Protein 3S57 (pdb70)

Radius of gyration: 16.53 Å; Cα contacts (8 Å, |Δi|>4): 448; chains: 1; bounding box: 41×44×40 Å

GO terms:
  GO:0051747 cytosine C-5 DNA demethylase activity (F, IDA)
  GO:0000182 rDNA binding (F, IDA)
  GO:0008198 ferrous iron binding (F, IDA)
  GO:0005634 nucleus (C, IDA)
  GO:0005654 nucleoplasm (C, IDA)
  GO:0005730 nucleolus (C, IDA)
  GO:0035516 broad specificity oxidative DNA demethylase activity (F, IDA)
  GO:0006307 DNA alkylation repair (P, IDA)
  GO:0005634 nucleus (C, EXP)
  GO:0035516 broad specificity oxidative DNA demethylase activity (F, EXP)
  GO:0005515 protein binding (F, IPI)
  GO:0005654 nucleoplasm (C, TAS)

CATH classification: 2.60.120.590

Solvent-accessible surface area: 10630 Å² total; per-residue (Å²): 143,96,94,128,109,6,136,29,92,23,0,27,0,23,30,4,81,13,1,48,156,80,60,0,45,100,0,39,108,68,0,63,171,74,15,102,42,40,118,53,90,48,32,112,59,94,61,207,56,144,148,83,67,25,45,38,114,16,0,4,3,2,57,109,82,8,54,12,41,52,110,78,101,98,40,82,15,76,107,40,35,102,5,0,62,101,0,35,79,66,0,24,68,52,38,64,73,88,9,5,10,0,26,0,6,43,6,115,38,0,46,13,44,29,88,76,50,103,13,82,62,153,44,11,26,123,48,16,20,10,0,6,0,1,1,18,20,55,4,51,13,8,0,84,7,63,58,12,74,71,208,102,50,107,100,234,27,77,42,26,143,4,74,2,35,47,0,1,0,0,11,16,41,76,51,1,18,52,54,1,34,10,19,3,32,53,80,149,197,37,151,49,35,5,0,11,0,10,0,30,62,8,82,194

Structure (mmCIF, N/CA/C/O backbone):
data_3S57
#
_entry.id   3S57
#
_cell.length_a   45.966
_cell.length_b   60.544
_cell.length_c   65.455
_cell.angle_alpha   90.00
_cell.angle_beta   90.85
_cell.angle_gamma   90.00
#
_symmetry.space_group_name_H-M   'P 1 21 1'
#
loop_
_entity.id
_entity.type
_entity.pdbx_description
1 polymer 'Alpha-ketoglutarate-dependent dioxygenase alkB homolog 2'
2 polymer "5'-D(*CP*TP*GP*TP*CP*AP*TP*CP*AP*CP*TP*GP*CP*G)-3'"
3 polymer "5'-D(*TP*CP*GP*CP*AP*GP*TP*GP*AP*TP*GP*AP*CP*A)-3'"
4 non-polymer 'MANGANESE (II) ION'
5 non-polymer '2-OXOGLUTARIC ACID'
6 non-polymer GLYCEROL
7 non-polymer propane-1-thiol
8 water water
#
loop_
_atom_site.group_PDB
_atom_site.id
_atom_site.type_symbol
_atom_site.label_atom_id
_atom_site.label_alt_id
_atom_site.label_comp_id
_atom_site.label_asym_id
_atom_site.label_entity_id
_atom_site.label_seq_id
_atom_site.pdbx_PDB_ins_code
_atom_site.Cartn_x
_atom_site.Cartn_y
_atom_site.Cartn_z
_atom_site.occupancy
_atom_site.B_iso_or_equiv
_atom_site.auth_seq_id
_atom_site.auth_comp_id
_atom_site.auth_asym_id
_atom_site.auth_atom_id
_atom_site.pdbx_PDB_model_num
ATOM 1 N N . MET A 1 1 ? 6.778 -38.654 25.109 1.00 40.10 55 MET A N 1
ATOM 2 C CA . MET A 1 1 ? 6.561 -37.190 24.901 1.00 40.19 55 MET A CA 1
ATOM 3 C C . MET A 1 1 ? 6.391 -36.461 26.231 1.00 37.42 55 MET A C 1
ATOM 4 O O . MET A 1 1 ? 5.615 -36.882 27.089 1.00 38.04 55 MET A O 1
ATOM 9 N N . SER A 1 2 ? 7.117 -35.360 26.382 1.00 34.03 56 SER A N 1
ATOM 10 C CA . SER A 1 2 ? 7.221 -34.654 27.652 1.00 31.05 56 SER A CA 1
ATOM 11 C C . SER A 1 2 ? 6.652 -33.246 27.516 1.00 27.51 56 SER A C 1
ATOM 12 O O . SER A 1 2 ? 6.947 -32.554 26.539 1.00 27.37 56 SER A O 1
ATOM 15 N N . TRP A 1 3 ? 5.849 -32.821 28.494 1.00 25.12 57 TRP A N 1
ATOM 16 C CA . TRP A 1 3 ? 5.240 -31.486 28.460 1.00 22.90 57 TRP A CA 1
ATOM 17 C C . TRP A 1 3 ? 5.815 -30.582 29.527 1.00 23.15 57 TRP A C 1
ATOM 18 O O . TRP A 1 3 ? 5.922 -30.989 30.688 1.00 23.41 57 TRP A O 1
ATOM 29 N N . ARG A 1 4 ? 6.173 -29.361 29.125 1.00 23.06 58 ARG A N 1
ATOM 30 C CA . ARG A 1 4 ? 6.592 -28.311 30.044 1.00 24.15 58 ARG A CA 1
ATOM 31 C C . ARG A 1 4 ? 5.402 -27.425 30.368 1.00 24.45 58 ARG A C 1
ATOM 32 O O . ARG A 1 4 ? 4.814 -26.803 29.479 1.00 23.73 58 ARG A O 1
ATOM 40 N N . HIS A 1 5 ? 5.051 -27.369 31.647 1.00 25.23 59 HIS A N 1
ATOM 41 C CA . HIS A 1 5 ? 4.004 -26.479 32.111 1.00 26.55 59 HIS A CA 1
ATOM 42 C C . HIS A 1 5 ? 4.597 -25.103 32.338 1.00 26.78 59 HIS A C 1
ATOM 43 O O . HIS A 1 5 ? 5.533 -24.925 33.142 1.00 27.48 59 HIS A O 1
ATOM 50 N N . ILE A 1 6 ? 4.054 -24.138 31.607 1.00 26.28 60 ILE A N 1
ATOM 51 C CA . ILE A 1 6 ? 4.453 -22.753 31.734 1.00 26.78 60 ILE A CA 1
ATOM 52 C C . ILE A 1 6 ? 3.429 -22.074 32.612 1.00 27.43 60 ILE A C 1
ATOM 53 O O . ILE A 1 6 ? 2.245 -21.978 32.262 1.00 27.24 60 ILE A O 1
ATOM 58 N N . ARG A 1 7 ? 3.906 -21.611 33.764 1.00 28.79 61 ARG A N 1
ATOM 59 C CA . ARG A 1 7 ? 3.055 -21.128 34.823 1.00 30.70 61 ARG A CA 1
ATOM 60 C C . ARG A 1 7 ? 3.530 -19.786 35.327 1.00 29.50 61 ARG A C 1
ATOM 61 O O . ARG A 1 7 ? 4.714 -19.599 35.602 1.00 30.15 61 ARG A O 1
ATOM 69 N N . ALA A 1 8 ? 2.600 -18.844 35.406 1.00 28.94 62 ALA A N 1
ATOM 70 C CA . ALA A 1 8 ? 2.823 -17.576 36.085 1.00 28.30 62 ALA A CA 1
ATOM 71 C C . ALA A 1 8 ? 1.462 -17.024 36.500 1.00 28.17 62 ALA A C 1
ATOM 72 O O . ALA A 1 8 ? 0.440 -17.676 36.304 1.00 27.25 62 ALA A O 1
ATOM 74 N N . GLU A 1 9 ? 1.441 -15.835 37.086 1.00 28.17 63 GLU A N 1
ATOM 75 C CA . GLU A 1 9 ? 0.172 -15.245 37.497 1.00 28.31 63 GLU A CA 1
ATOM 76 C C . GLU A 1 9 ? -0.748 -15.016 36.285 1.00 28.17 63 GLU A C 1
ATOM 77 O O . GLU A 1 9 ? -0.443 -14.196 35.420 1.00 28.24 63 GLU A O 1
ATOM 83 N N . GLY A 1 10 ? -1.859 -15.754 36.236 1.00 27.43 64 GLY A N 1
ATOM 84 C CA . GLY A 1 10 ? -2.828 -15.669 35.140 1.00 27.05 64 GLY A CA 1
ATOM 85 C C . GLY A 1 10 ? -2.294 -16.187 33.806 1.00 26.37 64 GLY A C 1
ATOM 86 O O . GLY A 1 10 ? -2.839 -15.864 32.746 1.00 26.41 64 GLY A O 1
ATOM 87 N N . LEU A 1 11 ? -1.215 -16.967 33.865 1.00 26.64 65 LEU A N 1
ATOM 88 C CA . LEU A 1 11 ? -0.616 -17.590 32.673 1.00 26.35 65 LEU A CA 1
ATOM 89 C C . LEU A 1 11 ? -0.653 -19.104 32.833 1.00 26.36 65 LEU A C 1
ATOM 90 O O . LEU A 1 11 ? -0.159 -19.640 33.834 1.00 27.42 65 LEU A O 1
ATOM 95 N N . ASP A 1 12 ? -1.252 -19.792 31.864 1.00 26.53 66 ASP A N 1
ATOM 96 C CA . ASP A 1 12 ? -1.210 -21.247 31.824 1.00 26.66 66 ASP A CA 1
ATOM 97 C C . ASP A 1 12 ? -1.027 -21.715 30.397 1.00 25.61 66 ASP A C 1
ATOM 98 O O . ASP A 1 12 ? -1.963 -21.675 29.600 1.00 25.69 66 ASP A O 1
ATOM 103 N N . SER A 1 13 ? 0.174 -22.182 30.097 1.00 23.55 67 SER A N 1
ATOM 104 C CA . SER A 1 13 ? 0.447 -22.742 28.778 1.00 22.53 67 SER A CA 1
ATOM 105 C C . SER A 1 13 ? 1.228 -24.038 28.912 1.00 22.12 67 SER A C 1
ATOM 106 O O . SER A 1 13 ? 1.781 -24.334 29.980 1.00 22.34 67 SER A O 1
ATOM 109 N N . SER A 1 14 ? 1.270 -24.824 27.840 1.00 21.55 68 SER A N 1
ATOM 110 C CA . SER A 1 14 ? 1.973 -26.090 27.860 1.00 21.47 68 SER A CA 1
ATOM 111 C C . SER A 1 14 ? 2.753 -26.224 26.567 1.00 19.79 68 SER A C 1
ATOM 112 O O . SER A 1 14 ? 2.248 -25.880 25.512 1.00 20.03 68 SER A O 1
ATOM 115 N N . TYR A 1 15 ? 3.981 -26.720 26.669 1.00 18.73 69 TYR A N 1
ATOM 116 C CA . TYR A 1 15 ? 4.900 -26.771 25.546 1.00 18.48 69 TYR A CA 1
ATOM 117 C C . TYR A 1 15 ? 5.504 -28.149 25.383 1.00 18.89 69 TYR A C 1
ATOM 118 O O . TYR A 1 15 ? 5.984 -28.746 26.352 1.00 19.11 69 TYR A O 1
ATOM 127 N N . THR A 1 16 ? 5.499 -28.657 24.157 1.00 18.07 70 THR A N 1
ATOM 128 C CA . THR A 1 16 ? 6.176 -29.921 23.864 1.00 19.08 70 THR A CA 1
ATOM 129 C C . THR A 1 16 ? 6.726 -29.898 22.455 1.00 18.92 70 THR A C 1
ATOM 130 O O . THR A 1 16 ? 6.263 -29.123 21.620 1.00 19.29 70 THR A O 1
ATOM 134 N N . VAL A 1 17 ? 7.715 -30.745 22.196 1.00 19.80 71 VAL A N 1
ATOM 135 C CA . VAL A 1 17 ? 8.134 -31.012 20.827 1.00 20.76 71 VAL A CA 1
ATOM 136 C C . VAL A 1 17 ? 7.253 -32.144 20.309 1.00 21.39 71 VAL A C 1
ATOM 137 O O . VAL A 1 17 ? 7.439 -33.322 20.648 1.00 22.19 71 VAL A O 1
ATOM 141 N N . LEU A 1 18 ? 6.258 -31.755 19.518 1.00 21.41 72 LEU A N 1
ATOM 142 C CA . LEU A 1 18 ? 5.213 -32.656 19.072 1.00 22.49 72 LEU A CA 1
ATOM 143 C C . LEU A 1 18 ? 5.644 -33.531 17.891 1.00 22.43 72 LEU A C 1
ATOM 144 O O . LEU A 1 18 ? 5.258 -34.705 17.809 1.00 24.45 72 LEU A O 1
ATOM 149 N N . PHE A 1 19 ? 6.430 -32.956 16.982 1.00 22.73 73 PHE A N 1
ATOM 150 C CA . PHE A 1 19 ? 6.920 -33.662 15.805 1.00 22.92 73 PHE A CA 1
ATOM 151 C C . PHE A 1 19 ? 8.428 -33.865 15.889 1.00 23.49 73 PHE A C 1
ATOM 152 O O . PHE A 1 19 ? 9.178 -32.908 16.122 1.00 24.45 73 PHE A O 1
ATOM 160 N N . GLY A 1 20 ? 8.872 -35.104 15.671 1.00 25.32 74 GLY A N 1
ATOM 161 C CA . GLY A 1 20 ? 10.297 -35.396 15.632 1.00 26.25 74 GLY A CA 1
ATOM 162 C C . GLY A 1 20 ? 10.931 -34.743 14.422 1.00 27.49 74 GLY A C 1
ATOM 163 O O . GLY A 1 20 ? 10.215 -34.305 13.511 1.00 26.12 74 GLY A O 1
ATOM 164 N N . LYS A 1 21 ? 12.262 -34.676 14.414 1.00 28.00 75 LYS A N 1
ATOM 165 C CA . LYS A 1 21 ? 13.014 -33.949 13.385 1.00 30.00 75 LYS A CA 1
ATOM 166 C C . LYS A 1 21 ? 12.672 -34.368 11.955 1.00 28.43 75 LYS A C 1
ATOM 167 O O . LYS A 1 21 ? 12.417 -33.512 11.101 1.00 27.72 75 LYS A O 1
ATOM 173 N N . ALA A 1 22 ? 12.686 -35.675 11.690 1.00 28.07 76 ALA A N 1
ATOM 174 C CA . ALA A 1 22 ? 12.396 -36.178 10.350 1.00 27.98 76 ALA A CA 1
ATOM 175 C C . ALA A 1 22 ? 11.013 -35.737 9.862 1.00 27.88 76 ALA A C 1
ATOM 176 O O . ALA A 1 22 ? 10.874 -35.223 8.748 1.00 27.94 76 ALA A O 1
ATOM 178 N N . GLU A 1 23 ? 9.999 -35.921 10.703 1.00 27.49 77 GLU A N 1
ATOM 179 C CA . GLU A 1 23 ? 8.639 -35.540 10.346 1.00 26.80 77 GLU A CA 1
ATOM 180 C C . GLU A 1 23 ? 8.503 -34.022 10.213 1.00 24.64 77 GLU A C 1
ATOM 181 O O . GLU A 1 23 ? 7.879 -33.523 9.266 1.00 24.30 77 GLU A O 1
ATOM 187 N N . ALA A 1 24 ? 9.096 -33.295 11.157 1.00 22.67 78 ALA A N 1
ATOM 188 C CA . ALA A 1 24 ? 9.040 -31.833 11.152 1.00 20.94 78 ALA A CA 1
ATOM 189 C C . ALA A 1 24 ? 9.731 -31.268 9.903 1.00 20.38 78 ALA A C 1
ATOM 190 O O . ALA A 1 24 ? 9.262 -30.297 9.305 1.00 19.75 78 ALA A O 1
ATOM 192 N N . ASP A 1 25 ? 10.843 -31.888 9.503 1.00 21.40 79 ASP A N 1
ATOM 193 C CA . ASP A 1 25 ? 11.531 -31.496 8.274 1.00 21.84 79 ASP A CA 1
ATOM 194 C C . ASP A 1 25 ? 10.632 -31.704 7.045 1.00 21.43 79 ASP A C 1
ATOM 195 O O . ASP A 1 25 ? 10.564 -30.828 6.185 1.00 21.48 79 ASP A O 1
ATOM 200 N N . GLU A 1 26 ? 9.948 -32.852 6.972 1.00 22.07 80 GLU A N 1
ATOM 201 C CA . GLU A 1 26 ? 9.042 -33.163 5.851 1.00 25.21 80 GLU A CA 1
ATOM 202 C C . GLU A 1 26 ? 7.900 -32.149 5.781 1.00 21.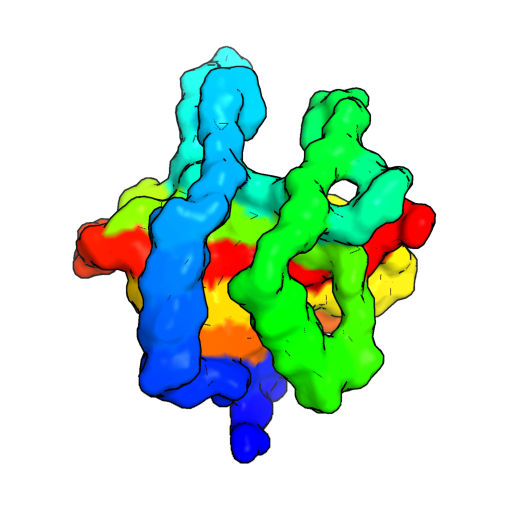32 80 GLU A C 1
ATOM 203 O O . GLU A 1 26 ? 7.558 -31.611 4.708 1.00 21.36 80 GLU A O 1
ATOM 209 N N . ILE A 1 27 ? 7.294 -31.908 6.937 1.00 20.08 81 ILE A N 1
ATOM 210 C CA . ILE A 1 27 ? 6.190 -30.961 7.039 1.00 18.61 81 ILE A CA 1
ATOM 211 C C . ILE A 1 27 ? 6.631 -29.558 6.597 1.00 17.23 81 ILE A C 1
ATOM 212 O O . ILE A 1 27 ? 5.947 -28.910 5.803 1.00 17.09 81 ILE A O 1
ATOM 217 N N . PHE A 1 28 ? 7.781 -29.104 7.086 1.00 16.65 82 PHE A N 1
ATOM 218 C CA . PHE A 1 28 ? 8.296 -27.780 6.723 1.00 16.46 82 PHE A CA 1
ATOM 219 C C . PHE A 1 28 ? 8.466 -27.649 5.204 1.00 16.46 82 PHE A C 1
ATOM 220 O O . PHE A 1 28 ? 8.038 -26.655 4.606 1.00 16.12 82 PHE A O 1
ATOM 228 N N . GLN A 1 29 ? 9.064 -28.665 4.587 1.00 17.83 83 GLN A N 1
ATOM 229 C CA . GLN A 1 29 ? 9.266 -28.664 3.146 1.00 19.28 83 GLN A CA 1
ATOM 230 C C . GLN A 1 29 ? 7.939 -28.539 2.408 1.00 18.59 83 GLN A C 1
ATOM 231 O O . GLN A 1 29 ? 7.820 -27.757 1.464 1.00 19.12 83 GLN A O 1
ATOM 237 N N A GLU A 1 30 ? 6.928 -29.310 2.836 0.00 17.39 84 GLU A N 1
ATOM 238 N N B GLU A 1 30 ? 6.935 -29.275 2.870 1.00 18.51 84 GLU A N 1
ATOM 239 C CA A GLU A 1 30 ? 5.622 -29.241 2.237 0.00 18.86 84 GLU A CA 1
ATOM 240 C CA B GLU A 1 30 ? 5.627 -29.245 2.230 1.00 18.33 84 GLU A CA 1
ATOM 241 C C A GLU A 1 30 ? 4.891 -27.919 2.499 0.00 16.64 84 GLU A C 1
ATOM 242 C C B GLU A 1 30 ? 4.893 -27.919 2.464 1.00 16.22 84 GLU A C 1
ATOM 243 O O A GLU A 1 30 ? 4.295 -27.397 1.607 0.00 16.55 84 GLU A O 1
ATOM 244 O O B GLU A 1 30 ? 4.263 -27.380 1.553 1.00 16.67 84 GLU A O 1
ATOM 255 N N . LEU A 1 31 ? 5.003 -27.361 3.668 1.00 15.01 85 LEU A N 1
ATOM 256 C CA . LEU A 1 31 ? 4.429 -26.037 3.908 1.00 14.23 85 LEU A CA 1
ATOM 257 C C . LEU A 1 31 ? 5.049 -24.978 2.986 1.00 13.63 85 LEU A C 1
ATOM 258 O O . LEU A 1 31 ? 4.354 -24.103 2.448 1.00 14.17 85 LEU A O 1
ATOM 263 N N . GLU A 1 32 ? 6.365 -25.054 2.814 1.00 14.44 86 GLU A N 1
ATOM 264 C CA . GLU A 1 32 ? 7.060 -24.074 1.996 1.00 15.12 86 GLU A CA 1
ATOM 265 C C . GLU A 1 32 ? 6.645 -24.166 0.530 1.00 15.90 86 GLU A C 1
ATOM 266 O O . GLU A 1 32 ? 6.540 -23.154 -0.153 1.00 17.29 86 GLU A O 1
ATOM 272 N N . LYS A 1 33 ? 6.385 -25.378 0.064 1.00 16.35 87 LYS A N 1
ATOM 273 C CA . LYS A 1 33 ? 5.910 -25.550 -1.311 1.00 17.37 87 LYS A CA 1
ATOM 274 C C . LYS A 1 33 ? 4.472 -25.078 -1.468 1.00 16.34 87 LYS A C 1
ATOM 275 O O . LYS A 1 33 ? 4.139 -24.406 -2.445 1.00 17.56 87 LYS A O 1
ATOM 281 N N . GLU A 1 34 ? 3.613 -25.433 -0.517 1.00 15.50 88 GLU A N 1
ATOM 282 C CA . GLU A 1 34 ? 2.172 -25.378 -0.771 1.00 15.48 88 GLU A CA 1
ATOM 283 C C . GLU A 1 34 ? 1.387 -24.195 -0.217 1.00 15.21 88 GLU A C 1
ATOM 284 O O . GLU A 1 34 ? 0.345 -23.835 -0.779 1.00 16.37 88 GLU A O 1
ATOM 290 N N . VAL A 1 35 ? 1.837 -23.618 0.896 1.00 14.10 89 VAL A N 1
ATOM 291 C CA . VAL A 1 35 ? 1.041 -22.556 1.512 1.00 13.75 89 VAL A CA 1
ATOM 292 C C . VAL A 1 35 ? 0.956 -21.347 0.584 1.00 14.06 89 VAL A C 1
ATOM 293 O O . VAL A 1 35 ? 1.958 -20.930 -0.003 1.00 15.06 89 VAL A O 1
ATOM 297 N N . GLU A 1 36 ? -0.251 -20.817 0.424 1.00 14.15 90 GLU A N 1
ATOM 298 C CA . GLU A 1 36 ? -0.469 -19.628 -0.408 1.00 15.18 90 GLU A CA 1
ATOM 299 C C . GLU A 1 36 ? -0.668 -18.430 0.505 1.00 15.08 90 GLU A C 1
ATOM 300 O O . GLU A 1 36 ? -1.658 -18.372 1.241 1.00 15.80 90 GLU A O 1
ATOM 306 N N . TYR A 1 37 ? 0.267 -17.486 0.460 1.00 14.65 91 TYR A N 1
ATOM 307 C CA . TYR A 1 37 ? 0.233 -16.317 1.346 1.00 14.61 91 TYR A CA 1
ATOM 308 C C . TYR A 1 37 ? -0.465 -15.101 0.739 1.00 14.98 91 TYR A C 1
ATOM 309 O O . TYR A 1 37 ? -0.503 -14.933 -0.499 1.00 16.05 91 TYR A O 1
ATOM 318 N N . PHE A 1 38 ? -0.989 -14.229 1.606 1.00 14.51 92 PHE A N 1
ATOM 319 C CA . PHE A 1 38 ? -1.698 -13.030 1.151 1.00 15.04 92 PHE A CA 1
ATOM 320 C C . PHE A 1 38 ? -0.785 -12.106 0.376 1.00 15.65 92 PHE A C 1
ATOM 321 O O . PHE A 1 38 ? 0.394 -11.956 0.698 1.00 16.17 92 PHE A O 1
ATOM 329 N N . THR A 1 39 ? -1.350 -11.470 -0.645 1.00 17.50 93 THR A N 1
ATOM 330 C CA . THR A 1 39 ? -0.691 -10.373 -1.347 1.00 19.21 93 THR A CA 1
ATOM 331 C C . THR A 1 39 ? -1.645 -9.177 -1.373 1.00 19.26 93 THR A C 1
ATOM 332 O O . THR A 1 39 ? -2.806 -9.301 -1.003 1.00 19.93 93 THR A O 1
ATOM 336 N N . GLY A 1 40 ? -1.156 -8.018 -1.788 1.00 19.67 94 GLY A N 1
ATOM 337 C CA . GLY A 1 40 ? -2.034 -6.841 -1.921 1.00 20.11 94 GLY A CA 1
ATOM 338 C C . GLY A 1 40 ? -2.478 -6.249 -0.597 1.00 20.37 94 GLY A C 1
ATOM 339 O O . GLY A 1 40 ? -1.718 -6.258 0.371 1.00 19.61 94 GLY A O 1
ATOM 340 N N . ALA A 1 41 ? -3.724 -5.780 -0.546 1.00 21.09 95 ALA A N 1
ATOM 341 C CA . ALA A 1 41 ? -4.270 -5.074 0.630 1.00 20.77 95 ALA A CA 1
ATOM 342 C C . ALA A 1 41 ? -4.133 -5.816 1.952 1.00 20.00 95 ALA A C 1
ATOM 343 O O . ALA A 1 41 ? -3.847 -5.191 2.975 1.00 20.32 95 ALA A O 1
ATOM 345 N N . LEU A 1 42 ? -4.340 -7.133 1.929 1.00 20.22 96 LEU A N 1
ATOM 346 C CA . LEU A 1 42 ? -4.278 -7.911 3.158 1.00 20.15 96 LEU A CA 1
ATOM 347 C C . LEU A 1 42 ? -2.869 -7.981 3.744 1.00 18.32 96 LEU A C 1
ATOM 348 O O . LEU A 1 42 ? -2.704 -8.344 4.920 1.00 18.68 96 LEU A O 1
ATOM 353 N N . ALA A 1 43 ? -1.866 -7.644 2.937 1.00 15.99 97 ALA A N 1
ATOM 354 C CA . ALA A 1 43 ? -0.473 -7.623 3.392 1.00 14.73 97 ALA A CA 1
ATOM 355 C C . ALA 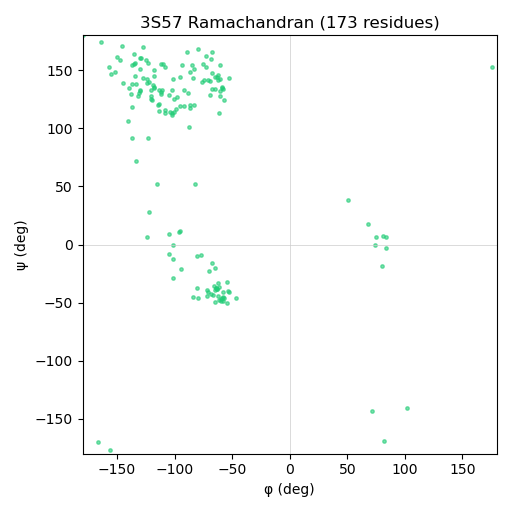A 1 43 ? -0.026 -6.214 3.806 1.00 14.18 97 ALA A C 1
ATOM 356 O O . ALA A 1 43 ? 1.163 -5.977 4.048 1.00 14.45 97 ALA A O 1
ATOM 358 N N . ARG A 1 44 ? -0.979 -5.293 3.903 1.00 14.89 98 ARG A N 1
ATOM 359 C CA . ARG A 1 44 ? -0.702 -3.939 4.387 1.00 15.20 98 ARG A CA 1
ATOM 360 C C . ARG A 1 44 ? -1.471 -3.633 5.667 1.00 15.17 98 ARG A C 1
ATOM 361 O O . ARG A 1 44 ? -2.562 -4.148 5.881 1.00 16.53 98 ARG A O 1
ATOM 369 N N . VAL A 1 45 ? -0.901 -2.775 6.505 1.00 14.09 99 VAL A N 1
ATOM 370 C CA . VAL A 1 45 ? -1.533 -2.392 7.769 1.00 14.76 99 VAL A CA 1
ATOM 371 C C . VAL A 1 45 ? -1.236 -0.937 8.071 1.00 14.96 99 VAL A C 1
ATOM 372 O O . VAL A 1 45 ? -0.117 -0.470 7.841 1.00 15.17 99 VAL A O 1
ATOM 376 N N . GLN A 1 46 ? -2.255 -0.231 8.562 1.00 15.94 100 GLN A N 1
ATOM 377 C CA . GLN A 1 46 ? -2.124 1.172 8.928 1.00 16.22 100 GLN A CA 1
ATOM 378 C C . GLN A 1 46 ? -1.909 1.253 10.426 1.00 16.63 100 GLN A C 1
ATOM 379 O O . GLN A 1 46 ? -2.674 0.683 11.215 1.00 17.69 100 GLN A O 1
ATOM 385 N N . VAL A 1 47 ? -0.858 1.950 10.807 1.00 16.75 101 VAL A N 1
ATOM 386 C CA . VAL A 1 47 ? -0.476 2.034 12.209 1.00 17.04 101 VAL A CA 1
ATOM 387 C C . VAL A 1 47 ? -0.094 3.487 12.515 1.00 17.59 101 VAL A C 1
ATOM 388 O O . VAL A 1 47 ? 0.811 4.044 11.900 1.00 17.17 101 VAL A O 1
ATOM 392 N N . PHE A 1 48 ? -0.829 4.107 13.434 1.00 17.58 102 PHE A N 1
ATOM 393 C CA . PHE A 1 48 ? -0.637 5.535 13.734 1.00 17.87 102 PHE A CA 1
ATOM 394 C C . PHE A 1 48 ? -0.652 6.390 12.466 1.00 18.79 102 PHE A C 1
ATOM 395 O O . PHE A 1 48 ? 0.117 7.342 12.326 1.00 19.34 102 PHE A O 1
ATOM 403 N N . GLY A 1 49 ? -1.540 6.013 11.543 1.00 18.90 103 GLY A N 1
ATOM 404 C CA . GLY A 1 49 ? -1.782 6.798 10.328 1.00 19.37 103 GLY A CA 1
ATOM 405 C C . GLY A 1 49 ? -0.779 6.598 9.207 1.00 20.68 103 GLY A C 1
ATOM 406 O O . GLY A 1 49 ? -0.811 7.322 8.204 1.00 21.45 103 GLY A O 1
ATOM 407 N N . LYS A 1 50 ? 0.122 5.636 9.379 1.00 19.20 104 LYS A N 1
ATOM 408 C CA . LYS A 1 50 ? 1.103 5.321 8.357 1.00 19.22 104 LYS A CA 1
ATOM 409 C C . LYS A 1 50 ? 0.925 3.890 7.883 1.00 17.92 104 LYS A C 1
ATOM 410 O O . LYS A 1 50 ? 0.694 2.992 8.690 1.00 18.09 104 LYS A O 1
ATOM 416 N N . TRP A 1 51 ? 1.012 3.687 6.570 1.00 16.81 105 TRP A N 1
ATOM 417 C CA . TRP A 1 51 ? 0.870 2.357 5.982 1.00 16.28 105 TRP A CA 1
ATOM 418 C C . TRP A 1 51 ? 2.191 1.606 5.915 1.00 16.37 105 TRP A C 1
ATOM 419 O O . TRP A 1 51 ? 3.209 2.145 5.469 1.00 16.64 105 TRP A O 1
ATOM 430 N N . HIS A 1 52 ? 2.171 0.362 6.388 1.00 15.52 106 HIS A N 1
ATOM 431 C CA . HIS A 1 52 ? 3.337 -0.506 6.340 1.00 15.63 106 HIS A CA 1
ATOM 432 C C . HIS A 1 52 ? 2.974 -1.851 5.763 1.00 14.33 106 HIS A C 1
ATOM 433 O O . HIS A 1 52 ? 1.809 -2.241 5.770 1.00 14.82 106 HIS A O 1
ATOM 440 N N . SER A 1 53 ? 3.975 -2.592 5.300 1.00 14.29 107 SER A N 1
ATOM 441 C CA . SER A 1 53 ? 3.745 -4.010 5.041 1.00 13.81 107 SER A CA 1
ATOM 442 C C . SER A 1 53 ? 3.678 -4.778 6.353 1.00 13.69 107 SER A C 1
ATOM 443 O O . SER A 1 53 ? 4.419 -4.480 7.292 1.00 14.34 107 SER A O 1
ATOM 446 N N . VAL A 1 54 ? 2.785 -5.759 6.425 1.00 12.85 108 VAL A N 1
ATOM 447 C CA . VAL A 1 54 ? 2.771 -6.664 7.588 1.00 12.36 108 VAL A CA 1
ATOM 448 C C . VAL A 1 54 ? 4.138 -7.365 7.614 1.00 12.42 108 VAL A C 1
ATOM 449 O O . VAL A 1 54 ? 4.579 -7.875 6.584 1.00 12.92 108 VAL A O 1
ATOM 453 N N . PRO A 1 55 ? 4.852 -7.331 8.763 1.00 12.06 109 PRO A N 1
ATOM 454 C CA . PRO A 1 55 ? 6.229 -7.867 8.782 1.00 12.55 109 PRO A CA 1
ATOM 455 C C . PRO A 1 55 ? 6.336 -9.387 8.947 1.00 12.48 109 PRO A C 1
ATOM 456 O O . PRO A 1 55 ? 7.077 -9.897 9.797 1.00 13.27 109 PRO A O 1
ATOM 460 N N . ARG A 1 56 ? 5.609 -10.096 8.095 1.00 11.77 110 ARG A N 1
ATOM 461 C CA . ARG A 1 56 ? 5.593 -11.561 8.028 1.00 11.59 110 ARG A CA 1
ATOM 462 C C . ARG A 1 56 ? 4.535 -11.861 6.971 1.00 12.03 110 ARG A C 1
ATOM 463 O O . ARG A 1 56 ? 3.654 -11.042 6.731 1.00 13.71 110 ARG A O 1
ATOM 471 N N . LYS A 1 57 ? 4.660 -12.993 6.295 1.00 11.61 111 LYS A N 1
ATOM 472 C CA . LYS A 1 57 ? 3.610 -13.407 5.379 1.00 11.54 111 LYS A CA 1
ATOM 473 C C . LYS A 1 57 ? 2.517 -14.109 6.177 1.00 11.25 111 LYS A C 1
ATOM 474 O O . LYS A 1 57 ? 2.801 -14.735 7.204 1.00 11.77 111 LYS A O 1
ATOM 480 N N . GLN A 1 58 ? 1.273 -14.029 5.694 1.00 11.91 112 GLN A N 1
ATOM 481 C CA . GLN A 1 58 ? 0.147 -14.635 6.395 1.00 11.25 112 GLN A CA 1
ATOM 482 C C . GLN A 1 58 ? -0.801 -15.352 5.459 1.00 12.50 112 GLN A C 1
ATOM 483 O O . GLN A 1 58 ? -0.900 -15.001 4.284 1.00 12.87 112 GLN A O 1
ATOM 489 N N . ALA A 1 59 ? -1.507 -16.330 6.014 1.00 12.33 113 ALA A N 1
ATOM 490 C CA . ALA A 1 59 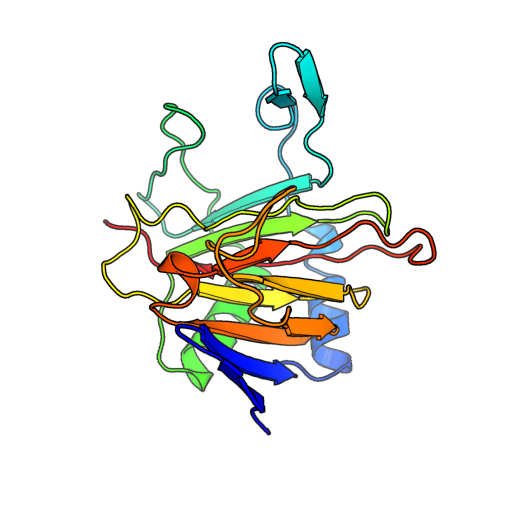? -2.544 -17.066 5.294 1.00 12.45 113 ALA A CA 1
ATOM 491 C C . ALA A 1 59 ? -3.504 -17.660 6.286 1.00 13.66 113 ALA A C 1
ATOM 492 O O . ALA A 1 59 ? -3.128 -17.932 7.420 1.00 13.31 113 ALA A O 1
ATOM 494 N N . THR A 1 60 ? -4.750 -17.865 5.854 1.00 13.90 114 THR A N 1
ATOM 495 C CA . THR A 1 60 ? -5.715 -18.606 6.661 1.00 14.78 114 THR A CA 1
ATOM 496 C C . THR A 1 60 ? -6.291 -19.795 5.894 1.00 14.27 114 THR A C 1
ATOM 497 O O . THR A 1 60 ? -6.530 -19.717 4.689 1.00 14.92 114 THR A O 1
ATOM 501 N N . TYR A 1 61 ? -6.506 -20.886 6.625 1.00 13.84 115 TYR A N 1
ATOM 502 C CA . TYR A 1 61 ? -7.138 -22.090 6.103 1.00 14.38 115 TYR A CA 1
ATOM 503 C C . TYR A 1 61 ? -8.158 -22.551 7.131 1.00 15.21 115 TYR A C 1
ATOM 504 O O . TYR A 1 61 ? -8.029 -22.249 8.317 1.00 15.66 115 TYR A O 1
ATOM 513 N N . GLY A 1 62 ? -9.172 -23.288 6.696 1.00 16.04 116 GLY A N 1
ATOM 514 C CA . GLY A 1 62 ? -10.186 -23.727 7.651 1.00 17.90 116 GLY A CA 1
ATOM 515 C C . GLY A 1 62 ? -11.277 -24.555 7.029 1.00 19.06 116 GLY A C 1
ATOM 516 O O . GLY A 1 62 ? -11.289 -24.789 5.819 1.00 19.66 116 GLY A O 1
ATOM 517 N N . ASP A 1 63 ? -12.216 -24.973 7.870 1.00 20.40 117 ASP A N 1
ATOM 518 C CA . ASP A 1 63 ? -13.348 -25.775 7.405 1.00 22.70 117 ASP A CA 1
ATOM 519 C C . ASP A 1 63 ? -14.186 -25.039 6.366 1.00 23.86 117 ASP A C 1
ATOM 520 O O . ASP A 1 63 ? -14.234 -23.813 6.362 1.00 24.42 117 ASP A O 1
ATOM 525 N N . ALA A 1 64 ? -14.882 -25.801 5.515 1.00 25.55 118 ALA A N 1
ATOM 526 C CA . ALA A 1 64 ? -15.818 -25.227 4.546 1.00 26.94 118 ALA A CA 1
ATOM 527 C C . ALA A 1 64 ? -16.934 -24.470 5.249 1.00 27.92 118 ALA A C 1
ATOM 528 O O . ALA A 1 64 ? -17.390 -24.881 6.322 1.00 28.15 118 ALA A O 1
ATOM 530 N N . GLY A 1 65 ? -17.350 -23.354 4.651 1.00 28.80 119 GLY A N 1
ATOM 531 C CA . GLY A 1 65 ? -18.488 -22.584 5.144 1.00 29.33 119 GLY A CA 1
ATOM 532 C C . GLY A 1 65 ? -18.179 -21.608 6.257 1.00 29.47 119 GLY A C 1
ATOM 533 O O . GLY A 1 65 ? -19.063 -20.882 6.707 1.00 30.63 119 GLY A O 1
ATOM 534 N N . LEU A 1 66 ? -16.928 -21.597 6.706 1.00 28.97 120 LEU A N 1
ATOM 535 C CA . LEU A 1 66 ? -16.504 -20.680 7.749 1.00 28.38 120 LEU A CA 1
ATOM 536 C C . LEU A 1 66 ? -16.135 -19.335 7.154 1.00 27.52 120 LEU A C 1
ATOM 537 O O . LEU A 1 66 ? -15.562 -19.261 6.065 1.00 26.95 120 LEU A O 1
ATOM 542 N N . THR A 1 67 ? -16.460 -18.277 7.889 1.00 27.98 121 THR A N 1
ATOM 543 C CA . THR A 1 67 ? -15.958 -16.941 7.598 1.00 28.29 121 THR A CA 1
ATOM 544 C C . THR A 1 67 ? -15.380 -16.348 8.876 1.00 29.27 121 THR A C 1
ATOM 545 O O . THR A 1 67 ? -15.669 -16.817 9.974 1.00 29.51 121 THR A O 1
ATOM 549 N N . TYR A 1 68 ? -14.542 -15.334 8.725 1.00 30.54 122 TYR A N 1
ATOM 550 C CA . TYR A 1 68 ? -13.937 -14.665 9.868 1.00 32.55 122 TYR A CA 1
ATOM 551 C C . TYR A 1 68 ? -13.781 -13.191 9.538 1.00 34.85 122 TYR A C 1
ATOM 552 O O . TYR A 1 68 ? -14.010 -12.776 8.402 1.00 34.79 122 TYR A O 1
ATOM 561 N N . THR A 1 69 ? -13.411 -12.394 10.533 1.00 37.14 123 THR A N 1
ATOM 562 C CA . THR A 1 69 ? -13.144 -10.992 10.268 1.00 39.49 123 THR A CA 1
ATOM 563 C C . THR A 1 69 ? -11.665 -10.655 10.366 1.00 38.88 123 THR A C 1
ATOM 564 O O . THR A 1 69 ? -10.973 -11.052 11.309 1.00 39.36 123 THR A O 1
ATOM 568 N N A PHE A 1 70 ? -11.217 -9.862 9.395 0.70 38.50 124 PHE A N 1
ATOM 569 N N B PHE A 1 70 ? -11.158 -10.021 9.323 0.30 37.74 124 PHE A N 1
ATOM 570 C CA A PHE A 1 70 ? -9.901 -9.236 9.354 0.70 38.11 124 PHE A CA 1
ATOM 571 C CA B PHE A 1 70 ? -10.006 -9.190 9.518 0.30 36.57 124 PHE A CA 1
ATOM 572 C C A PHE A 1 70 ? -10.254 -7.728 9.265 0.70 38.18 124 PHE A C 1
ATOM 573 C C B PHE A 1 70 ? -10.537 -7.779 9.417 0.30 37.09 124 PHE A C 1
ATOM 574 O O A PHE A 1 70 ? -10.720 -7.282 8.208 0.70 38.23 124 PHE A O 1
ATOM 575 O O B PHE A 1 70 ? -11.345 -7.455 8.532 0.30 36.85 124 PHE A O 1
ATOM 590 N N . SER A 1 71 ? -10.094 -6.958 10.358 1.00 38.27 125 SER A N 1
ATOM 591 C CA . SER A 1 71 ? -10.393 -5.503 10.370 1.00 38.98 125 SER A CA 1
ATOM 592 C C . SER A 1 71 ? -11.737 -5.044 9.752 1.00 39.38 125 SER A C 1
ATOM 593 O O . SER A 1 71 ? -11.748 -4.275 8.784 1.00 40.12 125 SER A O 1
ATOM 596 N N . GLY A 1 72 ? -12.857 -5.519 10.300 1.00 39.26 126 GLY A N 1
ATOM 597 C CA . GLY A 1 72 ? -14.188 -5.155 9.793 1.00 38.79 126 GLY A CA 1
ATOM 598 C C . GLY A 1 72 ? -14.666 -5.899 8.547 1.00 38.75 126 GLY A C 1
ATOM 599 O O . GLY A 1 72 ? -15.872 -5.918 8.259 1.00 39.04 126 GLY A O 1
ATOM 600 N N . LEU A 1 73 ? -13.726 -6.509 7.818 1.00 38.19 127 LEU A N 1
ATOM 601 C CA . LEU A 1 73 ? -14.000 -7.239 6.568 1.00 37.73 127 LEU A CA 1
ATOM 602 C C . LEU A 1 73 ? -14.270 -8.721 6.796 1.00 36.20 127 LEU A C 1
ATOM 603 O O . LEU A 1 73 ? -13.503 -9.390 7.485 1.00 36.87 127 LEU A O 1
ATOM 608 N N . THR A 1 74 ? -15.331 -9.231 6.173 1.00 34.75 128 THR A N 1
ATOM 609 C CA . THR A 1 74 ? -15.686 -10.649 6.249 1.00 33.19 128 THR A CA 1
ATOM 610 C C . THR A 1 74 ? -14.956 -11.465 5.184 1.00 31.51 128 THR A C 1
ATOM 611 O O . THR A 1 74 ? -15.118 -11.223 3.980 1.00 31.58 128 THR A O 1
ATOM 615 N N . LEU A 1 75 ? -14.169 -12.440 5.639 1.00 29.87 129 LEU A N 1
ATOM 616 C CA . LEU A 1 75 ? -13.341 -13.262 4.757 1.00 28.96 129 LEU A CA 1
ATOM 617 C C . LEU A 1 75 ? -13.592 -14.764 4.916 1.00 26.72 129 LEU A C 1
ATOM 618 O O . LEU A 1 75 ? -14.086 -15.209 5.944 1.00 25.74 129 LEU A O 1
ATOM 623 N N . SER A 1 76 ? -13.231 -15.530 3.886 1.00 25.34 130 SER A N 1
ATOM 624 C CA . SER A 1 76 ? -13.293 -16.988 3.924 1.00 24.05 130 SER A CA 1
ATOM 625 C C . SER A 1 76 ? -11.885 -17.555 3.898 1.00 22.05 130 SER A C 1
ATOM 626 O O . SER A 1 76 ? -11.080 -17.153 3.056 1.00 22.44 130 SER A O 1
ATOM 629 N N . PRO A 1 77 ? -11.577 -18.494 4.810 1.00 20.90 131 PRO A N 1
ATOM 630 C CA . PRO A 1 77 ? -10.249 -19.100 4.720 1.00 19.89 131 PRO A CA 1
ATOM 631 C C . PRO A 1 77 ? -10.171 -20.042 3.536 1.00 19.36 131 PRO A C 1
ATOM 632 O O . PRO A 1 77 ? -11.203 -20.450 2.995 1.00 20.58 131 PRO A O 1
ATOM 636 N N . LYS A 1 78 ? -8.956 -20.379 3.123 1.00 17.81 132 LYS A N 1
ATOM 637 C CA . LYS A 1 78 ? -8.784 -21.334 2.039 1.00 17.40 132 LYS A CA 1
ATOM 638 C C . LYS A 1 78 ? -9.123 -22.748 2.517 1.00 17.36 132 LYS A C 1
ATOM 639 O O . LYS A 1 78 ? -8.979 -23.069 3.692 1.00 16.59 132 LYS A O 1
ATOM 645 N N . PRO A 1 79 ? -9.559 -23.613 1.598 1.00 18.72 133 PRO A N 1
ATOM 646 C CA . PRO A 1 79 ? -9.853 -24.986 1.976 1.00 18.71 133 PRO A CA 1
ATOM 647 C C . PRO A 1 79 ? -8.615 -25.705 2.495 1.00 17.56 133 PRO A C 1
ATOM 648 O O . PRO A 1 79 ? -7.514 -25.453 2.014 1.00 17.63 133 PRO A O 1
ATOM 652 N N . TRP A 1 80 ? -8.788 -26.603 3.458 1.00 17.56 134 TRP A N 1
ATOM 653 C CA . TRP A 1 80 ? -7.652 -27.366 3.955 1.00 16.83 134 TRP A CA 1
ATOM 654 C C . TRP A 1 80 ? -6.884 -28.041 2.835 1.00 16.99 134 TRP A C 1
ATOM 655 O O . TRP A 1 80 ? -7.475 -28.543 1.861 1.00 17.70 134 TRP A O 1
ATOM 666 N N . ILE A 1 81 ? -5.566 -28.079 2.998 1.00 16.89 135 ILE A N 1
ATOM 667 C CA . ILE A 1 81 ? -4.707 -28.927 2.183 1.00 17.10 135 ILE A CA 1
ATOM 668 C C . ILE A 1 81 ? -4.130 -30.029 3.072 1.00 16.33 135 ILE A C 1
ATOM 669 O O . ILE A 1 81 ? -4.084 -29.877 4.301 1.00 16.21 135 ILE A O 1
ATOM 674 N N . PRO A 1 82 ? -3.752 -31.163 2.475 1.00 16.46 136 PRO A N 1
ATOM 675 C CA . PRO A 1 82 ? -3.382 -32.323 3.286 1.00 16.50 136 PRO A CA 1
ATOM 676 C C . PRO A 1 82 ? -2.330 -32.092 4.369 1.00 16.46 136 PRO A C 1
ATOM 677 O O . PRO A 1 82 ? -2.503 -32.601 5.479 1.00 17.40 136 PRO A O 1
ATOM 681 N N . VAL A 1 83 ? -1.277 -31.316 4.088 1.00 15.55 137 VAL A N 1
ATOM 682 C CA . VAL A 1 83 ? -0.232 -31.118 5.114 1.00 15.61 137 VAL A CA 1
ATOM 683 C C . VAL A 1 83 ? -0.828 -30.435 6.360 1.00 15.36 137 VAL A C 1
ATOM 684 O O . VAL A 1 83 ? -0.465 -30.757 7.495 1.00 16.81 137 VAL A O 1
ATOM 688 N N . LEU A 1 84 ? -1.764 -29.518 6.144 1.00 15.25 138 LEU A N 1
ATOM 689 C CA . LEU A 1 84 ? -2.392 -28.812 7.266 1.00 15.38 138 LEU A CA 1
ATOM 690 C C . LEU A 1 84 ? -3.328 -29.732 8.028 1.00 16.59 138 LEU A C 1
ATOM 691 O O . LEU A 1 84 ? -3.378 -29.684 9.258 1.00 16.86 138 LEU A O 1
ATOM 696 N N . GLU A 1 85 ? -4.056 -30.573 7.301 1.00 18.14 139 GLU A N 1
ATOM 697 C CA . GLU A 1 85 ? -4.905 -31.578 7.946 1.00 21.02 139 GLU A CA 1
ATOM 698 C C . GLU A 1 85 ? -4.065 -32.576 8.734 1.00 20.60 139 GLU A C 1
ATOM 699 O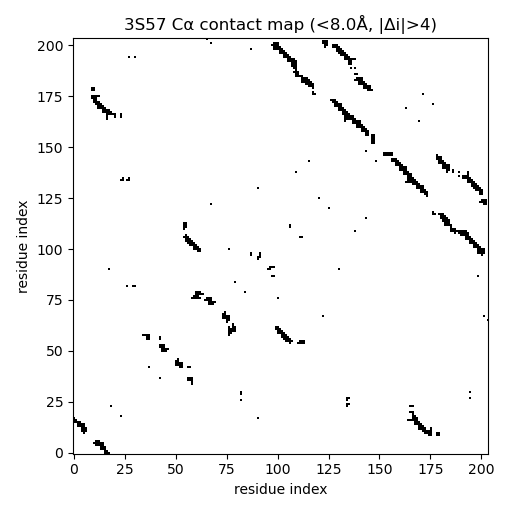 O . GLU A 1 85 ? -4.462 -32.974 9.844 1.00 22.85 139 GLU A O 1
ATOM 705 N N . ARG A 1 86 ? -2.895 -32.944 8.201 1.00 22.20 140 ARG A N 1
ATOM 706 C CA . ARG A 1 86 ? -1.941 -33.835 8.909 1.00 23.59 140 ARG A CA 1
ATOM 707 C C . ARG A 1 86 ? -1.527 -33.221 10.254 1.00 21.74 140 ARG A C 1
ATOM 708 O O . ARG A 1 86 ? -1.502 -33.903 11.287 1.00 22.55 140 ARG A O 1
ATOM 716 N N . ILE A 1 87 ? -1.193 -31.938 10.234 1.00 20.13 141 ILE A N 1
ATOM 717 C CA . ILE A 1 87 ? -0.760 -31.248 11.457 1.00 19.25 141 ILE A CA 1
ATOM 718 C C . ILE A 1 87 ? -1.920 -31.188 12.453 1.00 19.43 141 ILE A C 1
ATOM 719 O O . ILE A 1 87 ? -1.752 -31.538 13.637 1.00 19.62 141 ILE A O 1
ATOM 724 N N . ARG A 1 88 ? -3.084 -30.743 11.971 1.00 19.57 142 ARG A N 1
ATOM 725 C CA . ARG A 1 88 ? -4.272 -30.566 12.796 1.00 20.50 142 ARG A CA 1
ATOM 726 C C . ARG A 1 88 ? -4.651 -31.894 13.459 1.00 21.47 142 ARG A C 1
ATOM 727 O O . ARG A 1 88 ? -4.938 -31.938 14.666 1.00 22.15 142 ARG A O 1
ATOM 735 N N . ASP A 1 89 ? -4.634 -32.967 12.665 1.00 22.87 143 ASP A N 1
ATOM 736 C CA . ASP A 1 89 ? -5.004 -34.286 13.169 1.00 24.53 143 ASP A CA 1
ATOM 737 C C . ASP A 1 89 ? -4.062 -34.781 14.241 1.00 24.11 143 ASP A C 1
ATOM 738 O O . ASP A 1 89 ? -4.500 -35.437 15.191 1.00 25.05 143 ASP A O 1
ATOM 743 N N . HIS A 1 90 ? -2.771 -34.500 14.094 1.00 23.86 144 HIS A N 1
ATOM 744 C CA . HIS A 1 90 ? -1.830 -34.904 15.126 1.00 23.70 144 HIS A CA 1
ATOM 745 C C . HIS A 1 90 ? -2.045 -34.107 16.417 1.00 22.42 144 HIS A C 1
ATOM 746 O O . HIS A 1 90 ? -2.042 -34.681 17.513 1.00 22.84 144 HIS A O 1
ATOM 753 N N . VAL A 1 91 ? -2.273 -32.796 16.289 1.00 21.43 145 VAL A N 1
ATOM 754 C CA . VAL A 1 91 ? -2.563 -31.961 17.460 1.00 20.82 145 VAL A CA 1
ATOM 755 C C . VAL A 1 91 ? -3.820 -32.461 18.180 1.00 21.90 145 VAL A C 1
ATOM 756 O O . VAL A 1 91 ? -3.815 -32.648 19.409 1.00 22.21 145 VAL A O 1
ATOM 760 N N . SER A 1 92 ? -4.885 -32.702 17.417 1.00 22.74 146 SER A N 1
ATOM 761 C CA . SER A 1 92 ? -6.143 -33.194 17.990 1.00 23.98 146 SER A CA 1
ATOM 762 C C . SER A 1 92 ? -6.036 -34.584 18.603 1.00 24.86 146 SER A C 1
ATOM 763 O O . SER A 1 92 ? -6.621 -34.838 19.664 1.00 24.97 146 SER A O 1
ATOM 766 N N . GLY A 1 93 ? -5.282 -35.470 17.952 1.00 24.99 147 GLY A N 1
ATOM 767 C CA . GLY A 1 93 ? -5.108 -36.846 18.436 1.00 25.58 147 GLY A CA 1
ATOM 768 C C . GLY A 1 93 ? -4.407 -36.874 19.780 1.00 26.41 147 GLY A C 1
ATOM 769 O O . GLY A 1 93 ? -4.740 -37.679 20.661 1.00 26.54 147 GLY A O 1
ATOM 770 N N . VAL A 1 94 ? -3.437 -35.981 19.938 1.00 24.95 148 VAL A N 1
ATOM 771 C CA . VAL A 1 94 ? -2.633 -35.919 21.148 1.00 24.64 148 VAL A CA 1
ATOM 772 C C . VAL A 1 94 ? -3.363 -35.193 22.278 1.00 24.35 148 VAL A C 1
ATOM 773 O O . VAL A 1 94 ? -3.389 -35.686 23.417 1.00 23.83 148 VAL A O 1
ATOM 777 N N . THR A 1 95 ? -3.960 -34.043 21.967 1.00 23.42 149 THR A N 1
ATOM 778 C CA . THR A 1 95 ? -4.511 -33.152 22.999 1.00 23.42 149 THR A CA 1
ATOM 779 C C . THR A 1 95 ? -5.993 -33.362 23.285 1.00 24.89 149 THR A C 1
ATOM 780 O O . THR A 1 95 ? -6.476 -32.956 24.344 1.00 25.44 149 THR A O 1
ATOM 784 N N . GLY A 1 96 ? -6.713 -33.964 22.342 1.00 25.72 150 GLY A N 1
ATOM 785 C CA . GLY A 1 96 ? -8.171 -34.047 22.430 1.00 27.70 150 GLY A CA 1
ATOM 786 C C . GLY A 1 96 ? -8.893 -32.740 22.123 1.00 28.78 150 GLY A C 1
ATOM 787 O O . GLY A 1 96 ? -10.110 -32.651 22.287 1.00 30.11 150 GLY A O 1
ATOM 788 N N . GLN A 1 97 ? -8.153 -31.721 21.681 1.00 28.82 151 GLN A N 1
ATOM 789 C CA . GLN A 1 97 ? -8.750 -30.441 21.304 1.00 28.96 151 GLN A CA 1
ATOM 790 C C . GLN A 1 97 ? -8.977 -30.460 19.803 1.00 28.81 151 GLN A C 1
ATOM 791 O O . GLN A 1 97 ? -8.177 -31.031 19.074 1.00 29.60 151 GLN A O 1
ATOM 797 N N . THR A 1 98 ? -10.066 -29.850 19.346 1.00 28.56 152 THR A N 1
ATOM 798 C CA . THR A 1 98 ? -10.358 -29.811 17.913 1.00 27.87 152 THR A CA 1
ATOM 799 C C . THR A 1 98 ? -10.387 -28.383 17.406 1.00 26.84 152 THR A C 1
ATOM 800 O O . THR A 1 98 ? -10.820 -27.479 18.101 1.00 25.72 152 THR A O 1
ATOM 804 N N . PHE A 1 99 ? -9.931 -28.191 16.174 1.00 25.34 153 PHE A N 1
ATOM 805 C CA . PHE A 1 99 ? -9.811 -26.859 15.595 1.00 25.00 153 PHE A CA 1
ATOM 806 C C . PHE A 1 99 ? -10.465 -26.826 14.218 1.00 23.74 153 PHE A C 1
ATOM 807 O O . PHE A 1 99 ? -10.563 -27.854 13.533 1.00 25.92 153 PHE A O 1
ATOM 815 N N . ASN A 1 100 ? -10.962 -25.664 13.826 1.00 22.09 154 ASN A N 1
ATOM 816 C CA . ASN A 1 100 ? -11.586 -25.545 12.513 1.00 20.77 154 ASN A CA 1
ATOM 817 C C . ASN A 1 100 ? -10.960 -24.458 11.655 1.00 19.38 154 ASN A C 1
ATOM 818 O O . ASN A 1 100 ? -11.427 -24.169 10.555 1.00 19.13 154 ASN A O 1
ATOM 823 N N . PHE A 1 101 ? -9.872 -23.882 12.154 1.00 18.95 155 PHE A N 1
ATOM 824 C CA . PHE A 1 101 ? -9.267 -22.711 11.530 1.00 18.31 155 PHE A CA 1
ATOM 825 C C . PHE A 1 101 ? -7.789 -22.644 11.884 1.00 16.94 155 PHE A C 1
ATOM 826 O O . PHE A 1 101 ? -7.386 -23.021 12.991 1.00 17.19 155 PHE A O 1
ATOM 834 N N . VAL A 1 102 ? -6.972 -22.146 10.958 1.00 15.40 156 VAL A N 1
ATOM 835 C CA . VAL A 1 102 ? -5.562 -21.900 11.261 1.00 14.60 156 VAL A CA 1
ATOM 836 C C . VAL A 1 102 ? -5.109 -20.585 10.625 1.00 14.18 156 VAL A C 1
ATOM 837 O O . VAL A 1 102 ? -5.450 -20.295 9.482 1.00 13.87 156 VAL A O 1
ATOM 841 N N . LEU A 1 103 ? -4.385 -19.773 11.404 1.00 13.75 157 LEU A N 1
ATOM 842 C CA . LEU A 1 103 ? -3.655 -18.613 10.882 1.00 13.85 157 LEU A CA 1
ATOM 843 C C . LEU A 1 103 ? -2.191 -19.001 10.754 1.00 12.76 157 LEU A C 1
ATOM 844 O O . LEU A 1 103 ? -1.572 -19.479 11.723 1.00 13.15 157 LEU A O 1
ATOM 849 N N . ILE A 1 104 ? -1.656 -18.834 9.550 1.00 12.38 158 ILE A N 1
ATOM 850 C CA . ILE A 1 104 ? -0.261 -19.156 9.289 1.00 11.61 158 ILE A CA 1
ATOM 851 C C . ILE A 1 104 ? 0.518 -17.853 9.190 1.00 11.94 158 ILE A C 1
ATOM 852 O O . ILE A 1 104 ? 0.131 -16.945 8.461 1.00 12.55 158 ILE A O 1
ATOM 857 N N . ASN A 1 105 ? 1.612 -17.776 9.944 1.00 11.76 159 ASN A N 1
ATOM 858 C CA . ASN A 1 105 ? 2.532 -16.625 9.898 1.00 11.25 159 ASN A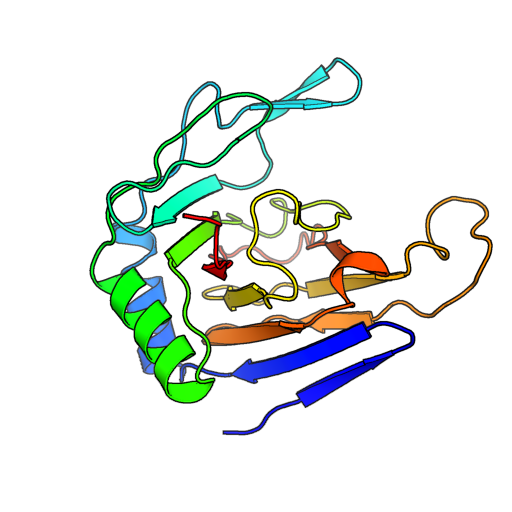 CA 1
ATOM 859 C C . ASN A 1 105 ? 3.886 -17.164 9.495 1.00 11.58 159 ASN A C 1
ATOM 860 O O . ASN A 1 105 ? 4.394 -18.082 10.139 1.00 12.70 159 ASN A O 1
ATOM 865 N N . ARG A 1 106 ? 4.464 -16.610 8.434 1.00 11.39 160 ARG A N 1
ATOM 866 C CA . ARG A 1 106 ? 5.798 -17.015 7.991 1.00 11.04 160 ARG A CA 1
ATOM 867 C C . ARG A 1 106 ? 6.773 -15.854 8.167 1.00 12.10 160 ARG A C 1
ATOM 868 O O . ARG A 1 106 ? 6.572 -14.766 7.618 1.00 12.18 160 ARG A O 1
ATOM 876 N N . TYR A 1 107 ? 7.802 -16.102 8.969 1.00 12.03 161 TYR A N 1
ATOM 877 C CA . TYR A 1 107 ? 8.811 -15.111 9.275 1.00 12.38 161 TYR A CA 1
ATOM 878 C C . TYR A 1 107 ? 10.019 -15.471 8.419 1.00 13.63 161 TYR A C 1
ATOM 879 O O . TYR A 1 107 ? 10.645 -16.496 8.661 1.00 14.17 161 TYR A O 1
ATOM 888 N N . LYS A 1 108 ? 10.340 -14.642 7.426 1.00 13.88 162 LYS A N 1
ATOM 889 C CA . LYS A 1 108 ? 11.383 -15.000 6.449 1.00 16.33 162 LYS A CA 1
ATOM 890 C C . LYS A 1 108 ? 12.759 -15.168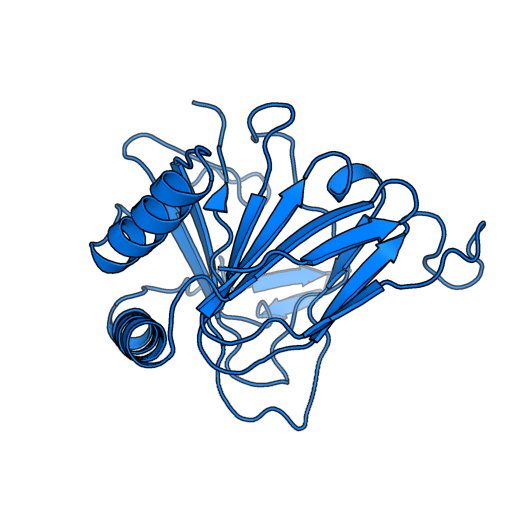 7.116 1.00 16.07 162 LYS A C 1
ATOM 891 O O . LYS A 1 108 ? 13.611 -15.958 6.682 1.00 17.22 162 LYS A O 1
ATOM 897 N N . ASP A 1 109 ? 12.967 -14.375 8.157 1.00 15.76 163 ASP A N 1
ATOM 898 C CA . ASP A 1 109 ? 14.181 -14.382 8.962 1.00 15.78 163 ASP A CA 1
ATOM 899 C C . ASP A 1 109 ? 13.878 -13.588 10.228 1.00 15.67 163 ASP A C 1
ATOM 900 O O . ASP A 1 109 ? 12.715 -13.233 10.485 1.00 14.68 163 ASP A O 1
ATOM 905 N N . GLY A 1 110 ? 14.920 -13.300 11.003 1.00 15.74 164 GLY A N 1
ATOM 906 C CA . GLY A 1 110 ? 14.763 -12.618 12.281 1.00 15.68 164 GLY A CA 1
ATOM 907 C C . GLY A 1 110 ? 14.255 -11.185 12.229 1.00 16.19 164 GLY A C 1
ATOM 908 O O . GLY A 1 110 ? 13.937 -10.617 13.266 1.00 17.43 164 GLY A O 1
ATOM 909 N N A SER A 1 111 ? 14.183 -10.598 11.031 0.50 15.18 165 SER A N 1
ATOM 910 N N B SER A 1 111 ? 14.197 -10.600 11.040 0.50 16.02 165 SER A N 1
ATOM 911 C CA A SER A 1 111 ? 13.655 -9.235 10.861 0.50 14.77 165 SER A CA 1
ATOM 912 C CA B SER A 1 111 ? 13.668 -9.256 10.920 0.50 16.16 165 SER A CA 1
ATOM 913 C C A SER A 1 111 ? 12.130 -9.208 10.693 0.50 13.97 165 SER A C 1
ATOM 914 C C B SER A 1 111 ? 12.137 -9.260 10.844 0.50 15.03 165 SER A C 1
ATOM 915 O O A SER A 1 111 ? 11.502 -8.157 10.828 0.50 13.63 165 SER A O 1
ATOM 916 O O B SER A 1 111 ? 11.501 -8.292 11.253 0.50 15.02 165 SER A O 1
ATOM 921 N N . ASP A 1 112 ? 11.547 -10.346 10.343 1.00 13.84 166 ASP A N 1
ATOM 922 C CA . ASP A 1 112 ? 10.086 -10.489 10.402 1.00 13.13 166 ASP A CA 1
ATOM 923 C C . ASP A 1 112 ? 9.731 -10.787 11.859 1.00 13.10 166 ASP A C 1
ATOM 924 O O . ASP A 1 112 ? 10.486 -11.459 12.563 1.00 13.17 166 ASP A O 1
ATOM 929 N N . HIS A 1 113 ? 8.597 -10.274 12.318 1.00 12.21 167 HIS A N 1
ATOM 930 C CA . HIS A 1 113 ? 8.279 -10.333 13.752 1.00 11.65 167 HIS A CA 1
ATOM 931 C C . HIS A 1 113 ? 6.806 -10.043 13.958 1.00 11.52 167 HIS A C 1
ATOM 932 O O . HIS A 1 113 ? 6.080 -9.735 13.000 1.00 11.70 167 HIS A O 1
ATOM 939 N N . ILE A 1 114 ? 6.358 -10.172 15.203 1.00 11.46 168 ILE A N 1
ATOM 940 C CA . ILE A 1 114 ? 5.015 -9.710 15.570 1.00 11.49 168 ILE A CA 1
ATOM 941 C C . ILE A 1 114 ? 5.095 -9.010 16.928 1.00 11.65 168 ILE A C 1
ATOM 942 O O . ILE A 1 114 ? 5.700 -9.547 17.868 1.00 12.76 168 ILE A O 1
ATOM 947 N N . CYS A 1 115 ? 4.540 -7.804 17.007 1.00 12.25 169 CYS A N 1
ATOM 948 C CA . CYS A 1 115 ? 4.557 -7.032 18.257 1.00 13.41 169 CYS A CA 1
ATOM 949 C C . CYS A 1 115 ? 3.642 -7.639 19.336 1.00 13.75 169 CYS A C 1
ATOM 950 O O . CYS A 1 115 ? 2.776 -8.480 19.045 1.00 13.79 169 CYS A O 1
ATOM 953 N N A GLU A 1 116 ? 3.869 -7.207 20.574 0.50 14.98 170 GLU A N 1
ATOM 954 N N B GLU A 1 116 ? 3.834 -7.209 20.586 0.50 14.33 170 GLU A N 1
ATOM 955 C CA A GLU A 1 116 ? 3.042 -7.526 21.737 0.50 17.27 170 GLU A CA 1
ATOM 956 C CA B GLU A 1 116 ? 3.024 -7.732 21.690 0.50 14.48 170 GLU A CA 1
ATOM 957 C C A GLU A 1 116 ? 1.533 -7.454 21.428 0.50 15.85 170 GLU A C 1
ATOM 958 C C B GLU A 1 116 ? 1.558 -7.493 21.447 0.50 15.01 170 GLU A C 1
ATOM 959 O O A GLU A 1 116 ? 1.052 -6.415 20.973 0.50 16.29 170 GLU A O 1
ATOM 960 O O B GLU A 1 116 ? 1.131 -6.383 21.129 0.50 15.15 170 GLU A O 1
ATOM 971 N N . HIS A 1 117 ? 0.800 -8.552 21.647 1.00 15.01 171 HIS A N 1
ATOM 972 C CA . HIS A 1 117 ? -0.650 -8.542 21.418 1.00 14.95 171 HIS A CA 1
ATOM 973 C C . HIS A 1 117 ? -1.332 -9.649 22.184 1.00 15.79 171 HIS A C 1
ATOM 974 O O . HIS A 1 117 ? -0.695 -10.589 22.663 1.00 15.19 171 HIS A O 1
ATOM 981 N N . ARG A 1 118 ? -2.654 -9.529 22.276 1.00 16.29 172 ARG A N 1
ATOM 982 C CA . ARG A 1 118 ? -3.512 -10.617 22.745 1.00 17.84 172 ARG A CA 1
ATOM 983 C C . ARG A 1 118 ? -4.375 -11.012 21.569 1.00 18.57 172 ARG A C 1
ATOM 984 O O . ARG A 1 118 ? -4.833 -10.137 20.809 1.00 18.69 172 ARG A O 1
ATOM 992 N N A ASP A 1 119 ? -4.605 -12.311 21.401 0.50 18.79 173 ASP A N 1
ATOM 993 N N B ASP A 1 119 ? -4.611 -12.308 21.413 0.50 19.03 173 ASP A N 1
ATOM 994 C CA A ASP A 1 119 ? -5.466 -12.782 20.310 0.50 19.23 173 ASP A CA 1
ATOM 995 C CA B ASP A 1 119 ? -5.470 -12.787 20.331 0.50 19.72 173 ASP A CA 1
ATOM 996 C C A ASP A 1 119 ? -6.909 -12.343 20.513 0.50 21.13 173 ASP A C 1
ATOM 997 C C B ASP A 1 119 ? -6.898 -12.286 20.524 0.50 21.45 173 ASP A C 1
ATOM 998 O O A ASP A 1 119 ? -7.413 -12.357 21.634 0.50 21.42 173 ASP A O 1
ATOM 999 O O B ASP A 1 119 ? -7.374 -12.175 21.652 0.50 21.62 173 ASP A O 1
ATOM 1008 N N . ASP A 1 120 ? -7.544 -11.935 19.417 1.00 22.99 174 ASP A N 1
ATOM 1009 C CA . ASP A 1 120 ? -8.934 -11.485 19.424 1.00 26.53 174 ASP A CA 1
ATOM 1010 C C . ASP A 1 120 ? -9.782 -12.715 19.682 1.00 27.86 174 ASP A C 1
ATOM 1011 O O . ASP A 1 120 ? -9.743 -13.680 18.909 1.00 28.13 174 ASP A O 1
ATOM 1016 N N . GLU A 1 121 ? -10.533 -12.685 20.785 1.00 29.19 175 GLU A N 1
ATOM 1017 C CA . GLU A 1 121 ? -11.307 -13.842 21.228 1.00 30.93 175 GLU A CA 1
ATOM 1018 C C . GLU A 1 121 ? -12.780 -13.694 20.867 1.00 31.68 175 GLU A C 1
ATOM 1019 O O . GLU A 1 121 ? -13.575 -14.584 21.161 1.00 31.76 175 GLU A O 1
ATOM 1025 N N . ARG A 1 122 ? -13.120 -12.576 20.232 1.00 33.69 176 ARG A N 1
ATOM 1026 C CA . ARG A 1 122 ? -14.513 -12.203 19.960 1.00 37.99 176 ARG A CA 1
ATOM 1027 C C . ARG A 1 122 ? -15.284 -13.244 19.148 1.00 35.61 176 ARG A C 1
ATOM 1028 O O . ARG A 1 122 ? -16.443 -13.528 19.455 1.00 36.04 176 ARG A O 1
ATOM 1036 N N . GLU A 1 123 ? -14.641 -13.825 18.135 1.00 35.19 177 GLU A N 1
ATOM 1037 C CA . GLU A 1 123 ? -15.296 -14.838 17.310 1.00 35.92 177 GLU A CA 1
ATOM 1038 C C . GLU A 1 123 ? -14.799 -16.254 17.643 1.00 33.00 177 GLU A C 1
ATOM 1039 O O . GLU A 1 123 ? -15.130 -17.229 16.959 1.00 33.18 177 GLU A O 1
ATOM 1045 N N . LEU A 1 124 ? -14.018 -16.362 18.715 1.00 31.03 178 LEU A N 1
ATOM 1046 C CA . LEU A 1 124 ? -13.553 -17.663 19.167 1.00 29.60 178 LEU A CA 1
ATOM 1047 C C . LEU A 1 124 ? -14.573 -18.308 20.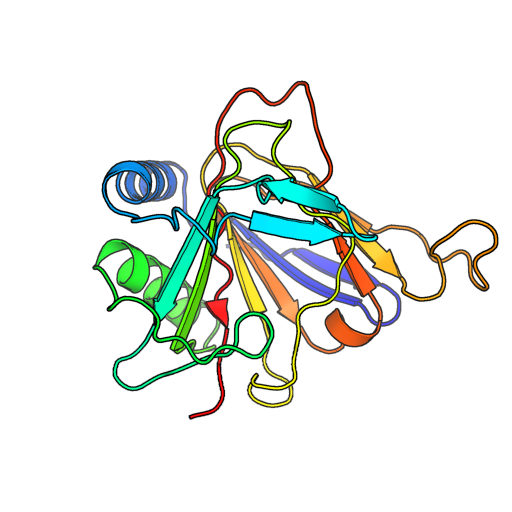086 1.00 30.30 178 LEU A C 1
ATOM 1048 O O . LEU A 1 124 ? -15.305 -17.615 20.813 1.00 30.67 178 LEU A O 1
ATOM 1053 N N . ALA A 1 125 ? -14.630 -19.635 20.050 1.00 31.05 179 ALA A N 1
ATOM 1054 C CA . ALA A 1 125 ? -15.477 -20.384 20.972 1.00 32.37 179 ALA A CA 1
ATOM 1055 C C . ALA A 1 125 ? -15.050 -20.048 22.401 1.00 33.52 179 ALA A C 1
ATOM 1056 O O . ALA A 1 125 ? -13.856 -20.018 22.697 1.00 33.85 179 ALA A O 1
ATOM 1058 N N . PRO A 1 126 ? -16.021 -19.776 23.293 1.00 34.82 180 PRO A N 1
ATOM 1059 C CA . PRO A 1 126 ? -15.656 -19.303 24.630 1.00 35.28 180 PRO A CA 1
ATOM 1060 C C . PRO A 1 126 ? -14.761 -20.295 25.357 1.00 35.06 180 PRO A C 1
ATOM 1061 O O . PRO A 1 126 ? -15.004 -21.503 25.304 1.00 35.40 180 PRO A O 1
ATOM 1065 N N . GLY A 1 127 ? -13.716 -19.782 26.001 1.00 34.49 181 GLY A N 1
ATOM 1066 C CA . GLY A 1 127 ? -12.812 -20.608 26.797 1.00 32.88 181 GLY A CA 1
ATOM 1067 C C . GLY A 1 127 ? -11.844 -21.487 26.020 1.00 31.81 181 GLY A C 1
ATOM 1068 O O . GLY A 1 127 ? -11.044 -22.203 26.623 1.00 32.03 181 GLY A O 1
ATOM 1069 N N . SER A 1 128 ? -11.906 -21.428 24.688 1.00 31.22 182 SER A N 1
ATOM 1070 C CA . SER A 1 128 ? -11.104 -22.309 23.827 1.00 30.00 182 SER A CA 1
ATOM 1071 C C . SER A 1 128 ? -9.618 -21.966 23.851 1.00 29.71 182 SER A C 1
ATOM 1072 O O . SER A 1 128 ? -9.257 -20.786 23.882 1.00 30.03 182 SER A O 1
ATOM 1075 N N . PRO A 1 129 ? -8.754 -23.001 23.828 1.00 28.31 183 PRO A N 1
ATOM 1076 C CA . PRO A 1 129 ? -7.315 -22.752 23.755 1.00 27.35 183 PRO A CA 1
ATOM 1077 C C . PRO A 1 129 ? -6.900 -22.431 22.335 1.00 25.87 183 PRO A C 1
ATOM 1078 O O . PRO A 1 129 ? -7.677 -22.629 21.392 1.00 26.39 183 PRO A O 1
ATOM 1082 N N . ILE A 1 130 ? -5.667 -21.954 22.195 1.00 24.32 184 ILE A N 1
ATOM 1083 C CA . ILE A 1 130 ? -5.061 -21.750 20.892 1.00 23.57 184 ILE A CA 1
ATOM 1084 C C . ILE A 1 130 ? -3.807 -22.616 20.841 1.00 21.02 184 ILE A C 1
ATOM 1085 O O . ILE A 1 130 ? -3.021 -22.634 21.792 1.00 21.27 184 ILE A O 1
ATOM 1090 N N . ALA A 1 131 ? -3.649 -23.342 19.736 1.00 19.21 185 ALA A N 1
ATOM 1091 C CA . ALA A 1 131 ? -2.568 -24.300 19.582 1.00 17.75 185 ALA A CA 1
ATOM 1092 C C . ALA A 1 131 ? -1.588 -23.729 18.579 1.00 16.76 185 ALA A C 1
ATOM 1093 O O . ALA A 1 131 ? -1.933 -23.542 17.404 1.00 17.43 185 ALA A O 1
ATOM 1095 N N . SER A 1 132 ? -0.372 -23.448 19.034 1.00 15.05 186 SER A N 1
ATOM 1096 C CA . SER A 1 132 ? 0.638 -22.802 18.193 1.00 14.71 186 SER A CA 1
ATOM 1097 C C . SER A 1 132 ? 1.723 -23.810 17.818 1.00 14.00 186 SER A C 1
ATOM 1098 O O . SER A 1 132 ? 2.466 -24.282 18.685 1.00 14.53 186 SER A O 1
ATOM 1101 N N . VAL A 1 133 ? 1.806 -24.152 16.528 1.00 13.47 187 VAL A N 1
ATOM 1102 C CA . VAL A 1 133 ? 2.730 -25.172 16.057 1.00 13.79 187 VAL A CA 1
ATOM 1103 C C . VAL A 1 133 ? 3.785 -24.493 15.174 1.00 13.40 187 VAL A C 1
ATOM 1104 O O . VAL A 1 133 ? 3.432 -23.711 14.298 1.00 14.13 187 VAL A O 1
ATOM 1108 N N . SER A 1 134 ? 5.063 -24.812 15.391 1.00 13.23 188 SER A N 1
ATOM 1109 C CA . SER A 1 134 ? 6.149 -24.089 14.734 1.00 13.50 188 SER A CA 1
ATOM 1110 C C . SER A 1 134 ? 7.052 -25.016 13.968 1.00 13.94 188 SER A C 1
ATOM 1111 O O . SER A 1 134 ? 7.393 -26.079 14.463 1.00 14.68 188 SER A O 1
ATOM 1114 N N . PHE A 1 135 ? 7.460 -24.578 12.774 1.00 13.90 189 PHE A N 1
ATOM 1115 C CA . PHE A 1 135 ? 8.397 -25.318 11.933 1.00 14.08 189 PHE A CA 1
ATOM 1116 C C . PHE A 1 135 ? 9.458 -24.378 11.390 1.00 14.11 189 PHE A C 1
ATOM 1117 O O . PHE A 1 135 ? 9.172 -23.215 11.081 1.00 15.06 189 PHE A O 1
ATOM 1125 N N . GLY A 1 136 ? 10.679 -24.888 11.256 1.00 15.18 190 GLY A N 1
ATOM 1126 C CA . GLY A 1 136 ? 11.770 -24.088 10.730 1.00 15.39 190 GLY A CA 1
ATOM 1127 C C . GLY A 1 136 ? 12.681 -23.578 11.821 1.00 16.42 190 GLY A C 1
ATOM 1128 O O . GLY A 1 136 ? 12.997 -24.317 12.760 1.00 17.91 190 GLY A O 1
ATOM 1129 N N . ALA A 1 137 ? 13.135 -22.332 11.677 1.00 16.09 191 ALA A N 1
ATOM 1130 C CA . ALA A 1 137 ? 14.067 -21.738 12.628 1.00 15.98 191 ALA A CA 1
ATOM 1131 C C . ALA A 1 137 ? 13.403 -21.589 13.990 1.00 15.93 191 ALA A C 1
ATOM 1132 O O . ALA A 1 137 ? 12.233 -21.219 14.072 1.00 16.71 191 ALA A O 1
ATOM 1134 N N A SER A 1 138 ? 14.141 -21.924 15.043 0.70 16.22 192 SER A N 1
ATOM 1135 N N B SER A 1 138 ? 14.171 -21.864 15.045 0.30 16.16 192 SER A N 1
ATOM 1136 C CA A SER A 1 138 ? 13.733 -21.575 16.391 0.70 15.64 192 SER A CA 1
ATOM 1137 C CA B SER A 1 138 ? 13.778 -21.546 16.418 0.30 15.85 192 SER A CA 1
ATOM 1138 C C A SER A 1 138 ? 13.608 -20.048 16.477 0.70 16.12 192 SER A C 1
ATOM 1139 C C B SER A 1 138 ? 13.687 -20.038 16.607 0.30 15.92 192 SER A C 1
ATOM 1140 O O A SER A 1 138 ? 14.404 -19.312 15.886 0.70 16.25 192 SER A O 1
ATOM 1141 O O B SER A 1 138 ? 14.608 -19.299 16.251 0.30 15.66 192 SER A O 1
ATOM 1146 N N . ARG A 1 139 ? 12.576 -19.581 17.172 1.00 15.24 193 ARG A N 1
ATOM 1147 C CA . ARG A 1 139 ? 12.416 -18.152 17.450 1.00 14.72 193 ARG A CA 1
ATOM 1148 C C . ARG A 1 139 ? 11.997 -17.945 18.890 1.00 14.54 193 ARG A C 1
ATOM 1149 O O . ARG A 1 139 ? 11.171 -18.687 19.420 1.00 15.53 193 ARG A O 1
ATOM 1157 N N . ASP A 1 140 ? 12.560 -16.915 19.501 1.00 14.62 194 ASP A N 1
ATOM 1158 C CA . ASP A 1 140 ? 12.198 -16.507 20.860 1.00 15.07 194 ASP A CA 1
ATOM 1159 C C . ASP A 1 140 ? 10.776 -15.960 20.911 1.00 14.21 194 ASP A C 1
ATOM 1160 O O . ASP A 1 140 ? 10.390 -15.118 20.089 1.00 14.46 194 ASP A O 1
ATOM 1165 N N . PHE A 1 141 ? 10.025 -16.420 21.911 1.00 14.63 195 PHE A N 1
ATOM 1166 C CA . PHE A 1 141 ? 8.642 -16.005 22.145 1.00 14.10 195 PHE A CA 1
ATOM 1167 C C . PHE A 1 141 ? 8.576 -15.424 23.550 1.00 15.06 195 PHE A C 1
ATOM 1168 O O . PHE A 1 141 ? 9.227 -15.942 24.473 1.00 15.37 195 PHE A O 1
ATOM 1176 N N . VAL A 1 142 ? 7.826 -14.344 23.711 1.00 14.59 196 VAL A N 1
ATOM 1177 C CA . VAL A 1 142 ? 7.822 -13.611 24.973 1.00 15.44 196 VAL A CA 1
ATOM 1178 C C . VAL A 1 142 ? 6.396 -13.338 25.435 1.00 15.71 196 VAL A C 1
ATOM 1179 O O . VAL A 1 142 ? 5.582 -12.826 24.664 1.00 16.22 196 VAL A O 1
ATOM 1183 N N . PHE A 1 143 ? 6.091 -13.709 26.683 1.00 16.17 197 PHE A N 1
ATOM 1184 C CA . PHE A 1 143 ? 4.833 -13.326 27.319 1.00 16.61 197 PHE A CA 1
ATOM 1185 C C . PHE A 1 143 ? 5.105 -12.173 28.282 1.00 17.78 197 PHE A C 1
ATOM 1186 O O . PHE A 1 143 ? 6.033 -12.256 29.102 1.00 17.87 197 PHE A O 1
ATOM 1194 N N . ARG A 1 144 ? 4.282 -11.129 28.226 1.00 17.89 198 ARG A N 1
ATOM 1195 C CA . ARG A 1 144 ? 4.404 -10.011 29.163 1.00 20.97 198 ARG A CA 1
ATOM 1196 C C . ARG A 1 144 ? 3.035 -9.740 29.757 1.00 19.43 198 ARG A C 1
ATOM 1197 O O . ARG A 1 144 ? 2.046 -9.685 29.042 1.00 19.38 198 ARG A O 1
ATOM 1205 N N . HIS A 1 145 ? 2.980 -9.585 31.083 1.00 20.46 199 HIS A N 1
ATOM 1206 C CA . HIS A 1 145 ? 1.710 -9.390 31.764 1.00 21.31 199 HIS A CA 1
ATOM 1207 C C . HIS A 1 145 ? 1.124 -8.027 31.420 1.00 21.34 199 HIS A C 1
ATOM 1208 O O . HIS A 1 145 ? 1.850 -7.035 31.326 1.00 21.30 199 HIS A O 1
ATOM 1215 N N . LYS A 1 146 ? -0.192 -7.993 31.248 1.00 21.91 200 LYS A N 1
ATOM 1216 C CA . LYS A 1 146 ? -0.888 -6.774 30.839 1.00 23.16 200 LYS A CA 1
ATOM 1217 C C . LYS A 1 146 ? -0.632 -5.556 31.730 1.00 23.16 200 LYS A C 1
ATOM 1218 O O . LYS A 1 146 ? -0.602 -4.421 31.247 1.00 24.00 200 LYS A O 1
ATOM 1224 N N . ASP A 1 147 ? -0.424 -5.793 33.021 1.00 23.36 201 ASP A N 1
ATOM 1225 C CA . ASP A 1 147 ? -0.206 -4.690 33.959 1.00 24.07 201 ASP A CA 1
ATOM 1226 C C . ASP A 1 147 ? 1.279 -4.402 34.189 1.00 25.22 201 ASP A C 1
ATOM 1227 O O . ASP A 1 147 ? 1.653 -3.641 35.079 1.00 24.52 201 ASP A O 1
ATOM 1232 N N . SER A 1 148 ? 2.128 -4.997 33.356 1.00 25.54 202 SER A N 1
ATOM 1233 C CA . SER A 1 148 ? 3.565 -4.794 33.477 1.00 27.37 202 SER A CA 1
ATOM 1234 C C . SER A 1 148 ? 4.185 -4.235 32.182 1.00 28.40 202 SER A C 1
ATOM 1235 O O . SER A 1 148 ? 5.370 -4.441 31.911 1.00 29.06 202 SER A O 1
ATOM 1238 N N . ARG A 1 149 ? 3.376 -3.507 31.419 1.00 29.06 203 ARG A N 1
ATOM 1239 C CA . ARG A 1 149 ? 3.763 -2.976 30.109 1.00 30.90 203 ARG A CA 1
ATOM 1240 C C . ARG A 1 149 ? 3.926 -1.465 30.124 1.00 31.71 203 ARG A C 1
ATOM 1241 O O . ARG A 1 149 ? 3.317 -0.777 30.945 1.00 31.65 203 ARG A O 1
ATOM 1249 N N . GLY A 1 150 ? 4.733 -0.949 29.198 1.00 32.58 204 GLY A N 1
ATOM 1250 C CA . GLY A 1 150 ? 4.925 0.491 29.086 1.00 33.50 204 GLY A CA 1
ATOM 1251 C C . GLY A 1 150 ? 5.934 1.078 30.057 1.00 34.11 204 GLY A C 1
ATOM 1252 O O . GLY A 1 150 ? 6.653 0.351 30.746 1.00 34.31 204 GLY A O 1
ATOM 1253 N N . LYS A 1 151 ? 5.952 2.410 30.110 1.00 35.25 205 LYS A N 1
ATOM 1254 C CA . LYS A 1 151 ? 6.975 3.202 30.793 1.00 38.44 205 LYS A CA 1
ATOM 1255 C C . LYS A 1 151 ? 6.892 3.102 32.309 1.00 36.07 205 LYS A C 1
ATOM 1256 O O . LYS A 1 151 ? 7.911 3.019 33.004 1.00 36.71 205 LYS A O 1
ATOM 1262 N N . SER A 1 152 ? 5.669 3.126 32.817 1.00 34.48 206 SER A N 1
ATOM 1263 C CA . SER A 1 152 ? 5.449 3.099 34.251 1.00 32.96 206 SER A CA 1
ATOM 1264 C C . SER A 1 152 ? 4.362 2.085 34.585 1.00 31.40 206 SER A C 1
ATOM 1265 O O . SER A 1 152 ? 3.239 2.462 34.949 1.00 31.04 206 SER A O 1
ATOM 1268 N N . PRO A 1 153 ? 4.693 0.788 34.460 1.00 30.24 207 PRO A N 1
ATOM 1269 C CA . PRO A 1 153 ? 3.733 -0.276 34.698 1.00 29.51 207 PRO A CA 1
ATOM 1270 C C . PRO A 1 153 ? 3.295 -0.308 36.148 1.00 29.15 207 PRO A C 1
ATOM 1271 O O . PRO A 1 153 ? 4.094 -0.048 37.044 1.00 29.17 207 PRO A O 1
ATOM 1275 N N . SER A 1 154 ? 2.031 -0.638 36.364 1.00 29.03 208 SER A N 1
ATOM 1276 C CA . SER A 1 154 ? 1.497 -0.725 37.712 1.00 29.24 208 SER A CA 1
ATOM 1277 C C . SER A 1 154 ? 2.035 -1.895 38.498 1.00 28.85 208 SER A C 1
ATOM 1278 O O . SER A 1 154 ? 2.022 -1.884 39.728 1.00 28.65 208 SER A O 1
ATOM 1281 N N . ARG A 1 155 ? 2.505 -2.913 37.787 1.00 28.42 209 ARG A N 1
ATOM 1282 C CA . ARG A 1 155 ? 3.085 -4.084 38.427 1.00 29.14 209 ARG A CA 1
ATOM 1283 C C . ARG A 1 155 ? 4.392 -4.489 37.746 1.00 29.73 209 ARG A C 1
ATOM 1284 O O . ARG A 1 155 ? 4.629 -4.137 36.594 1.00 31.11 209 ARG A O 1
ATOM 1292 N N . ARG A 1 156 ? 5.249 -5.194 38.476 1.00 31.27 210 ARG A N 1
ATOM 1293 C CA . ARG A 1 156 ? 6.531 -5.644 37.939 1.00 32.12 210 ARG A CA 1
ATOM 1294 C C . ARG A 1 156 ? 6.576 -7.175 37.871 1.00 31.74 210 ARG A C 1
ATOM 1295 O O . ARG A 1 156 ? 7.507 -7.818 38.376 1.00 32.53 210 ARG A O 1
ATOM 1303 N N . VAL A 1 157 ? 5.544 -7.741 37.245 1.00 30.12 211 VAL A N 1
ATOM 1304 C CA . VAL A 1 157 ? 5.446 -9.175 36.993 1.00 29.22 211 VAL A CA 1
ATOM 1305 C C . VAL A 1 157 ? 6.502 -9.537 35.952 1.00 28.20 211 VAL A C 1
ATOM 1306 O O . VAL A 1 157 ? 6.588 -8.898 34.889 1.00 28.71 211 VAL A O 1
ATOM 1310 N N . ALA A 1 158 ? 7.298 -10.555 36.273 1.00 27.42 212 ALA A N 1
ATOM 1311 C CA . ALA A 1 158 ? 8.390 -10.992 35.418 1.00 26.20 212 ALA A CA 1
ATOM 1312 C C . ALA A 1 158 ? 7.879 -11.478 34.072 1.00 25.47 212 ALA A C 1
ATOM 1313 O O . ALA A 1 158 ? 6.833 -12.125 33.976 1.00 25.22 212 ALA A O 1
ATOM 1315 N N . VAL A 1 159 ? 8.642 -11.135 33.049 1.00 24.92 213 VAL A N 1
ATOM 1316 C CA . VAL A 1 159 ? 8.422 -11.610 31.692 1.00 24.20 213 VAL A CA 1
ATOM 1317 C C . VAL A 1 159 ? 8.699 -13.121 31.618 1.00 23.53 213 VAL A C 1
ATOM 1318 O O . VAL A 1 159 ? 9.558 -13.632 32.339 1.00 22.90 213 VAL A O 1
ATOM 1322 N N . VAL A 1 160 ? 7.970 -13.834 30.752 1.00 21.13 214 VAL A N 1
ATOM 1323 C CA . VAL A 1 160 ? 8.196 -15.266 30.550 1.00 20.39 214 VAL A CA 1
ATOM 1324 C C . VAL A 1 160 ? 8.695 -15.460 29.120 1.00 19.25 214 VAL A C 1
ATOM 1325 O O . VAL A 1 160 ? 8.016 -15.082 28.167 1.00 19.73 214 VAL A O 1
ATOM 1329 N N . ARG A 1 161 ? 9.896 -16.007 28.989 1.00 19.77 215 ARG A N 1
ATOM 1330 C CA . ARG A 1 161 ? 10.559 -16.162 27.697 1.00 20.67 215 ARG A CA 1
ATOM 1331 C C . ARG A 1 161 ? 10.783 -17.631 27.400 1.00 19.54 215 ARG A C 1
ATOM 1332 O O . ARG A 1 161 ? 11.252 -18.379 28.263 1.00 20.24 215 ARG A O 1
ATOM 1340 N N . LEU A 1 162 ? 10.475 -18.055 26.177 1.00 19.42 216 LEU A N 1
ATOM 1341 C CA . LEU A 1 162 ? 10.973 -19.347 25.726 1.00 20.29 216 LEU A CA 1
ATOM 1342 C C . LEU A 1 162 ? 11.156 -19.406 24.222 1.00 19.91 216 LEU A C 1
ATOM 1343 O O . LEU A 1 162 ? 10.440 -18.728 23.478 1.00 19.17 216 LEU A O 1
ATOM 1348 N N . PRO A 1 163 ? 12.143 -20.181 23.769 1.00 19.86 217 PRO A N 1
ATOM 1349 C CA . PRO A 1 163 ? 12.242 -20.428 22.344 1.00 19.44 217 PRO A CA 1
ATOM 1350 C C . PRO A 1 163 ? 11.205 -21.437 21.894 1.00 18.74 217 PRO A C 1
ATOM 1351 O O . PRO A 1 163 ? 10.940 -22.435 22.584 1.00 19.46 217 PRO A O 1
ATOM 1355 N N . LEU A 1 164 ? 10.617 -21.181 20.735 1.00 16.41 218 LEU A N 1
ATOM 1356 C CA . LEU A 1 164 ? 9.730 -22.152 20.125 1.00 16.08 218 LEU A CA 1
ATOM 1357 C C . LEU A 1 164 ? 10.508 -22.872 19.051 1.00 16.44 218 LEU A C 1
ATOM 1358 O O . LEU A 1 164 ? 10.919 -22.264 18.056 1.00 16.69 218 LEU A O 1
ATOM 1363 N N . ALA A 1 165 ? 10.728 -24.160 19.276 1.00 16.47 219 ALA A N 1
ATOM 1364 C CA . ALA A 1 165 ? 11.581 -24.951 18.410 1.00 16.86 219 ALA A CA 1
ATOM 1365 C C . ALA A 1 165 ? 10.827 -25.581 17.246 1.00 16.37 219 ALA A C 1
ATOM 1366 O O . ALA A 1 165 ? 9.596 -25.641 17.230 1.00 16.67 219 ALA A O 1
ATOM 1368 N N . HIS A 1 166 ? 11.605 -26.059 16.283 1.00 16.89 220 HIS A N 1
ATOM 1369 C CA . HIS A 1 166 ? 11.110 -26.797 15.122 1.00 16.65 220 HIS A CA 1
ATOM 1370 C C . HIS A 1 166 ? 10.323 -28.024 15.567 1.00 16.69 220 HIS A C 1
ATOM 1371 O O . HIS A 1 166 ? 10.823 -28.868 16.332 1.00 17.55 220 HIS A O 1
ATOM 1378 N N . GLY A 1 167 ? 9.077 -28.112 15.108 1.00 16.45 221 GLY A N 1
ATOM 1379 C CA . GLY A 1 167 ? 8.206 -29.219 15.458 1.00 16.35 221 GLY A CA 1
ATOM 1380 C C . GLY A 1 167 ? 7.477 -29.065 16.785 1.00 16.35 221 GLY A C 1
ATOM 1381 O O . GLY A 1 167 ? 6.805 -29.998 17.234 1.00 17.03 221 GLY A O 1
ATOM 1382 N N . SER A 1 168 ? 7.598 -27.899 17.416 1.00 15.70 222 SER A N 1
ATOM 1383 C CA . SER A 1 168 ? 6.978 -27.706 18.739 1.00 16.05 222 SER A CA 1
ATOM 1384 C C . SER A 1 168 ? 5.509 -27.294 18.691 1.00 15.95 222 SER A C 1
ATOM 1385 O O . SER A 1 168 ? 5.032 -26.709 17.710 1.00 15.39 222 SER A O 1
ATOM 1388 N N . LEU A 1 169 ? 4.802 -27.616 19.773 1.00 15.58 223 LEU A N 1
ATOM 1389 C CA . LEU A 1 169 ? 3.435 -27.175 20.036 1.00 16.38 223 LEU A CA 1
ATOM 1390 C C . LEU A 1 169 ? 3.438 -26.397 21.344 1.00 15.80 223 LEU A C 1
ATOM 1391 O O . LEU A 1 169 ? 3.932 -26.890 22.365 1.00 16.08 223 LEU A O 1
ATOM 1396 N N . LEU A 1 170 ? 2.888 -25.188 21.299 1.00 15.27 224 LEU A N 1
ATOM 1397 C CA . LEU A 1 170 ? 2.598 -24.397 22.482 1.00 16.07 224 LEU A CA 1
ATOM 1398 C C . LEU A 1 170 ? 1.083 -24.276 22.573 1.00 16.67 224 LEU A C 1
ATOM 1399 O O . LEU A 1 170 ? 0.456 -23.685 21.701 1.00 16.72 224 LEU A O 1
ATOM 1404 N N . MET A 1 171 ? 0.498 -24.862 23.618 1.00 17.18 225 MET A N 1
ATOM 1405 C CA . MET A 1 171 ? -0.922 -24.697 23.895 1.00 19.09 225 MET A CA 1
ATOM 1406 C C . MET A 1 171 ? -1.072 -23.518 24.825 1.00 19.69 225 MET A C 1
ATOM 1407 O O . MET A 1 171 ? -0.561 -23.557 25.960 1.00 20.34 225 MET A O 1
ATOM 1412 N N . MET A 1 172 ? -1.791 -22.495 24.377 1.00 20.28 226 MET A N 1
ATOM 1413 C CA . MET A 1 172 ? -2.075 -21.342 25.226 1.00 22.09 226 MET A CA 1
ATOM 1414 C C . MET A 1 172 ? -3.495 -21.429 25.747 1.00 22.83 226 MET A C 1
ATOM 1415 O O . MET A 1 172 ? -4.460 -21.350 24.989 1.00 23.32 226 MET A O 1
ATOM 1420 N N . ASN A 1 173 ? -3.614 -21.624 27.057 1.00 24.70 227 ASN A N 1
ATOM 1421 C CA . ASN A 1 173 ? -4.901 -21.866 27.682 1.00 26.66 227 ASN A CA 1
ATOM 1422 C C . ASN A 1 173 ? -5.430 -20.644 28.397 1.00 28.03 227 ASN A C 1
ATOM 1423 O O . ASN A 1 173 ? -4.654 -19.842 28.904 1.00 27.86 227 ASN A O 1
ATOM 1428 N N A HIS A 1 174 ? -6.755 -20.502 28.420 0.60 29.08 228 HIS A N 1
ATOM 1429 N N B HIS A 1 174 ? -6.756 -20.512 28.431 0.40 29.11 228 HIS A N 1
ATOM 1430 C CA A HIS A 1 174 ? -7.409 -19.488 29.242 0.60 30.46 228 HIS A CA 1
ATOM 1431 C CA B HIS A 1 174 ? -7.442 -19.509 29.250 0.40 30.49 228 HIS A CA 1
ATOM 1432 C C A HIS A 1 174 ? -6.899 -19.586 30.682 0.60 30.08 228 HIS A C 1
ATOM 1433 C C B HIS A 1 174 ? -6.927 -19.592 30.695 0.40 30.09 228 HIS A C 1
ATOM 1434 O O A HIS A 1 174 ? -6.708 -20.695 31.191 0.60 31.27 228 HIS A O 1
ATOM 1435 O O B HIS A 1 174 ? -6.760 -20.696 31.221 0.40 31.04 228 HIS A O 1
ATOM 1448 N N . PRO A 1 175 ? -6.672 -18.435 31.347 1.00 29.82 229 PRO A N 1
ATOM 1449 C CA . PRO A 1 175 ? -6.856 -17.060 30.880 1.00 28.52 229 PRO A CA 1
ATOM 1450 C C . PRO A 1 175 ? -5.593 -16.364 30.393 1.00 27.18 229 PRO A C 1
ATOM 1451 O O . PRO A 1 175 ? -5.518 -15.140 30.493 1.00 26.77 229 PRO A O 1
ATOM 1455 N N . THR A 1 176 ? -4.619 -17.119 29.874 1.00 26.30 230 THR A N 1
ATOM 1456 C CA . THR A 1 176 ? -3.364 -16.528 29.389 1.00 25.51 230 THR A CA 1
ATOM 1457 C C . THR A 1 176 ? -3.650 -15.303 28.519 1.00 25.35 230 THR A C 1
ATOM 1458 O O . THR A 1 176 ? -3.036 -14.242 28.667 1.00 24.47 230 THR A O 1
ATOM 1462 N N . ASN A 1 177 ? -4.602 -15.461 27.611 1.00 24.94 231 ASN A N 1
ATOM 1463 C CA . ASN A 1 177 ? -4.851 -14.458 26.603 1.00 25.26 231 ASN A CA 1
ATOM 1464 C C . ASN A 1 177 ? -5.630 -13.232 27.099 1.00 25.82 231 ASN A C 1
ATOM 1465 O O . ASN A 1 177 ? -5.764 -12.237 26.381 1.00 26.60 231 ASN A O 1
ATOM 1470 N N . THR A 1 178 ? -6.135 -13.312 28.328 1.00 26.33 232 THR A N 1
ATOM 1471 C CA . THR A 1 178 ? -6.733 -12.157 28.997 1.00 26.74 232 THR A CA 1
ATOM 1472 C C . THR A 1 178 ? -5.646 -11.314 29.658 1.00 25.95 232 THR A C 1
ATOM 1473 O O . THR A 1 178 ? -5.642 -10.086 29.532 1.00 27.34 232 THR A O 1
ATOM 1477 N N . HIS A 1 179 ? -4.714 -11.975 30.342 1.00 25.65 233 HIS A N 1
ATOM 1478 C CA . HIS A 1 179 ? -3.788 -11.289 31.243 1.00 24.56 233 HIS A CA 1
ATOM 1479 C C . HIS A 1 179 ? -2.388 -11.055 30.695 1.00 23.66 233 HIS A C 1
ATOM 1480 O O . HIS A 1 179 ? -1.619 -10.291 31.286 1.00 24.09 233 HIS A O 1
ATOM 1487 N N . TRP A 1 180 ? -2.063 -11.710 29.580 1.00 22.30 234 TRP A N 1
ATOM 1488 C CA . TRP A 1 180 ? -0.730 -11.632 29.004 1.00 20.98 234 TRP A CA 1
ATOM 1489 C C . TRP A 1 180 ? -0.766 -11.245 27.546 1.00 20.25 234 TRP A C 1
ATOM 1490 O O . TRP A 1 180 ? -1.659 -11.671 26.805 1.00 20.93 234 TRP A O 1
ATOM 1501 N N . TYR A 1 181 ? 0.219 -10.447 27.150 1.00 19.22 235 TYR A N 1
ATOM 1502 C CA . TYR A 1 181 ? 0.478 -10.151 25.740 1.00 18.46 235 TYR A CA 1
ATOM 1503 C C . TYR A 1 181 ? 1.655 -10.995 25.295 1.00 18.34 235 TYR A C 1
ATOM 1504 O O . TYR A 1 181 ? 2.582 -11.211 26.056 1.00 19.46 235 TYR A O 1
ATOM 1513 N N . HIS A 1 182 ? 1.624 -11.495 24.068 1.00 15.23 236 HIS A N 1
ATOM 1514 C CA . HIS A 1 182 ? 2.764 -12.281 23.581 1.00 14.40 236 HIS A CA 1
ATOM 1515 C C . HIS A 1 182 ? 3.304 -11.664 22.298 1.00 13.94 236 HIS A C 1
ATOM 1516 O O . HIS A 1 182 ? 2.607 -10.921 21.594 1.00 14.72 236 HIS A O 1
ATOM 1523 N N . SER A 1 183 ? 4.576 -11.944 22.023 1.00 13.17 237 SER A N 1
ATOM 1524 C CA . SER A 1 183 ? 5.277 -11.377 20.872 1.00 13.71 237 SER A CA 1
ATOM 1525 C C . SER A 1 183 ? 6.337 -12.337 20.396 1.00 13.23 237 SER A C 1
ATOM 1526 O O . SER A 1 183 ? 6.764 -13.232 21.138 1.00 13.46 237 SER A O 1
ATOM 1529 N N . LEU A 1 184 ? 6.777 -12.124 19.158 1.00 12.99 238 LEU A N 1
ATOM 1530 C CA . LEU A 1 184 ? 7.914 -12.820 18.582 1.00 13.12 238 LEU A CA 1
ATOM 1531 C C . LEU A 1 184 ? 8.864 -11.694 18.172 1.00 13.62 238 LEU A C 1
ATOM 1532 O O . LEU A 1 184 ? 8.721 -11.105 17.090 1.00 14.02 238 LEU A O 1
ATOM 1537 N N . PRO A 1 185 ? 9.780 -11.306 19.076 1.00 14.25 239 PRO A N 1
ATOM 1538 C CA . PRO A 1 185 ? 10.610 -10.130 18.785 1.00 14.85 239 PRO A CA 1
ATOM 1539 C C . PRO A 1 185 ? 11.613 -10.321 17.647 1.00 14.75 239 PRO A C 1
ATOM 1540 O O . PRO A 1 185 ? 11.964 -11.453 17.306 1.00 14.99 239 PRO A O 1
ATOM 1544 N N . VAL A 1 186 ? 12.075 -9.206 17.085 1.00 15.55 240 VAL A N 1
ATOM 1545 C CA . VAL A 1 186 ? 13.171 -9.237 16.115 1.00 16.40 240 VAL A CA 1
ATOM 1546 C C . VAL A 1 186 ? 14.411 -9.884 16.734 1.00 16.50 240 VAL A C 1
ATOM 1547 O O . VAL A 1 186 ? 14.785 -9.562 17.867 1.00 17.26 240 VAL A O 1
ATOM 1551 N N . ARG A 1 187 ? 15.021 -10.788 15.975 1.00 17.03 241 ARG A N 1
ATOM 1552 C CA . ARG A 1 187 ? 16.252 -11.471 16.367 1.00 17.66 241 ARG A CA 1
ATOM 1553 C C . ARG A 1 187 ? 17.139 -11.486 15.132 1.00 18.69 241 ARG A C 1
ATOM 1554 O O . ARG A 1 187 ? 17.058 -12.397 14.308 1.00 18.28 241 ARG A O 1
ATOM 1562 N N . LYS A 1 188 ? 17.984 -10.459 15.000 1.00 19.99 242 LYS A N 1
ATOM 1563 C CA . LYS A 1 188 ? 18.677 -10.202 13.736 1.00 22.65 242 LYS A CA 1
ATOM 1564 C C . LYS A 1 188 ? 19.661 -11.299 13.346 1.00 22.92 242 LYS A C 1
ATOM 1565 O O . LYS A 1 188 ? 20.005 -11.418 12.168 1.00 24.40 242 LYS A O 1
ATOM 1571 N N . LYS A 1 189 ? 20.092 -12.109 14.312 1.00 23.56 243 LYS A N 1
ATOM 1572 C CA . LYS A 1 189 ? 21.050 -13.187 14.025 1.00 26.83 243 LYS A CA 1
ATOM 1573 C C . LYS A 1 189 ? 20.372 -14.426 13.423 1.00 23.26 243 LYS A C 1
ATOM 1574 O O . LYS A 1 189 ? 21.056 -15.356 12.979 1.00 24.48 243 LYS A O 1
ATOM 1580 N N . VAL A 1 190 ? 19.035 -14.450 13.422 1.00 21.66 244 VAL A N 1
ATOM 1581 C CA . VAL A 1 190 ? 18.314 -15.560 12.821 1.00 20.28 244 VAL A CA 1
ATOM 1582 C C . VAL A 1 190 ? 18.152 -15.260 11.332 1.00 19.71 244 VAL A C 1
ATOM 1583 O O . VAL A 1 190 ? 17.536 -14.262 10.959 1.00 20.37 244 VAL A O 1
ATOM 1587 N N . LEU A 1 191 ? 18.744 -16.108 10.487 1.00 20.67 245 LEU A N 1
ATOM 1588 C CA . LEU A 1 191 ? 18.786 -15.857 9.055 1.00 20.84 245 LEU A CA 1
ATOM 1589 C C . LEU A 1 191 ? 17.814 -16.733 8.263 1.00 20.57 245 LEU A C 1
ATOM 1590 O O . LEU A 1 191 ? 17.623 -16.514 7.061 1.00 21.95 245 LEU A O 1
ATOM 1595 N N . ALA A 1 192 ? 17.208 -17.706 8.945 1.00 19.77 246 ALA A N 1
ATOM 1596 C CA . ALA A 1 192 ? 16.383 -18.735 8.317 1.00 18.37 246 ALA A CA 1
ATOM 1597 C C . ALA A 1 192 ? 14.899 -18.545 8.616 1.00 17.28 246 ALA A C 1
ATOM 1598 O O . ALA A 1 192 ? 14.543 -17.961 9.634 1.00 16.37 246 ALA A O 1
ATOM 1600 N N . PRO A 1 193 ? 14.041 -19.026 7.712 1.00 16.46 247 PRO A N 1
ATOM 1601 C CA . PRO A 1 193 ? 12.592 -18.861 7.895 1.00 15.56 247 PRO A CA 1
ATOM 1602 C C . PRO A 1 193 ? 11.953 -19.770 8.936 1.00 15.21 247 PRO A C 1
ATOM 1603 O O . PRO A 1 193 ? 12.437 -20.856 9.225 1.00 15.84 247 PRO A O 1
ATOM 1607 N N . ARG A 1 194 ? 10.825 -19.304 9.455 1.00 14.08 248 ARG A N 1
ATOM 1608 C CA . ARG A 1 194 ? 10.003 -20.062 10.383 1.00 13.27 248 ARG A CA 1
ATOM 1609 C C . ARG A 1 194 ? 8.569 -19.936 9.913 1.00 12.66 248 ARG A C 1
ATOM 1610 O O . ARG A 1 194 ? 8.129 -18.838 9.522 1.00 13.20 248 ARG A O 1
ATOM 1618 N N . VAL A 1 195 ? 7.849 -21.045 9.965 1.00 12.07 249 VAL A N 1
ATOM 1619 C CA . VAL A 1 195 ? 6.416 -21.031 9.693 1.00 12.26 249 VAL A CA 1
ATOM 1620 C C . VAL A 1 195 ? 5.681 -21.401 10.976 1.00 12.20 249 VAL A C 1
ATOM 1621 O O . VAL A 1 195 ? 5.926 -22.454 11.545 1.00 12.87 249 VAL A O 1
ATOM 1625 N N A ASN A 1 196 ? 4.797 -20.516 11.434 0.70 12.06 250 ASN A N 1
ATOM 1626 N N B ASN A 1 196 ? 4.805 -20.507 11.421 0.30 12.31 250 ASN A N 1
ATOM 1627 C CA A ASN A 1 196 ? 3.989 -20.799 12.614 0.70 11.92 250 ASN A CA 1
ATOM 1628 C CA B ASN A 1 196 ? 3.967 -20.747 12.585 0.30 12.26 250 ASN A CA 1
ATOM 1629 C C A ASN A 1 196 ? 2.524 -20.958 12.247 0.70 12.42 250 ASN A C 1
ATOM 1630 C C B ASN A 1 196 ? 2.532 -21.024 12.152 0.30 12.46 250 ASN A C 1
ATOM 1631 O O A ASN A 1 196 ? 1.996 -20.177 11.457 0.70 12.79 250 ASN A O 1
ATOM 1632 O O B ASN A 1 196 ? 2.033 -20.396 11.217 0.30 12.52 250 ASN A O 1
ATOM 1641 N N . LEU A 1 197 ? 1.885 -21.971 12.823 1.00 12.17 251 LEU A N 1
ATOM 1642 C CA . LEU A 1 197 ? 0.474 -22.261 12.600 1.00 13.20 251 LEU A CA 1
ATOM 1643 C C . LEU A 1 197 ? -0.250 -22.100 13.921 1.00 14.11 251 LEU A C 1
ATOM 1644 O O . LEU A 1 197 ? 0.027 -22.818 14.883 1.00 14.88 251 LEU A O 1
ATOM 1649 N N A THR A 1 198 ? -1.201 -21.181 13.945 0.50 14.31 252 THR A N 1
ATOM 1650 N N B THR A 1 198 ? -1.153 -21.124 14.005 0.50 13.48 252 THR A N 1
ATOM 1651 C CA A THR A 1 198 ? -1.977 -20.936 15.135 0.50 15.93 252 THR A CA 1
ATOM 1652 C CA B THR A 1 198 ? -1.984 -21.005 15.207 0.50 14.52 252 THR A CA 1
ATOM 1653 C C A THR A 1 198 ? -3.394 -21.454 14.864 0.50 15.94 252 THR A C 1
ATOM 1654 C C B THR A 1 198 ? -3.396 -21.441 14.914 0.50 15.06 252 THR A C 1
ATOM 1655 O O A THR A 1 198 ? -4.159 -20.841 14.111 0.50 15.78 252 THR A O 1
ATOM 1656 O O B THR A 1 198 ? -4.162 -20.753 14.230 0.50 15.19 252 THR A O 1
ATOM 1663 N N . PHE A 1 199 ? -3.705 -22.620 15.431 1.00 16.20 253 PHE A N 1
ATOM 1664 C CA . PHE A 1 199 ? -5.005 -23.247 15.257 1.00 17.17 253 PHE A CA 1
ATOM 1665 C C . PHE A 1 199 ? -5.988 -22.684 16.268 1.00 19.66 253 PHE A C 1
ATOM 1666 O O . PHE A 1 199 ? -5.651 -22.475 17.438 1.00 20.31 253 PHE A O 1
ATOM 1674 N N . ARG A 1 200 ? -7.210 -22.464 15.809 1.00 20.74 254 ARG A N 1
ATOM 1675 C CA . ARG A 1 200 ? -8.229 -21.817 16.628 1.00 23.24 254 ARG A CA 1
ATOM 1676 C C . ARG A 1 200 ? -9.549 -22.514 16.404 1.00 24.19 254 ARG A C 1
ATOM 1677 O O . ARG A 1 200 ? -9.752 -23.195 15.383 1.00 23.89 254 ARG A O 1
ATOM 1685 N N A LYS A 1 201 ? -10.453 -22.385 17.373 0.50 24.65 255 LYS A N 1
ATOM 1686 N N B LYS A 1 201 ? -10.439 -22.342 17.378 0.50 24.72 255 LYS A N 1
ATOM 1687 C CA A LYS A 1 201 ? -11.819 -22.853 17.187 0.50 25.82 255 LYS A CA 1
ATOM 1688 C CA B LYS A 1 201 ? -11.814 -22.789 17.278 0.50 26.18 255 LYS A CA 1
ATOM 1689 C C A LYS A 1 201 ? -12.751 -21.650 17.063 0.50 26.74 255 LYS A C 1
ATOM 1690 C C B LYS A 1 201 ? -12.675 -21.549 17.064 0.50 26.79 255 LYS A C 1
ATOM 1691 O O A LYS A 1 201 ? -13.128 -21.026 18.056 0.50 26.58 255 LYS A O 1
ATOM 1692 O O B LYS A 1 201 ? -12.926 -20.789 18.001 0.50 26.48 255 LYS A O 1
ATOM 1703 N N . ILE A 1 202 ? -13.092 -21.322 15.820 1.00 27.35 256 ILE A N 1
ATOM 1704 C CA . ILE A 1 202 ? -13.927 -20.166 15.510 1.00 31.14 256 ILE A CA 1
ATOM 1705 C C . ILE A 1 202 ? -15.393 -20.556 15.661 1.00 32.35 256 ILE A C 1
ATOM 1706 O O . ILE A 1 202 ? -15.762 -21.704 15.411 1.00 32.11 256 ILE A O 1
ATOM 1711 N N . LEU A 1 203 ? -16.209 -19.601 16.103 1.00 35.47 257 LEU A N 1
ATOM 1712 C CA . LEU A 1 203 ? -17.654 -19.786 16.180 1.00 39.21 257 LEU A CA 1
ATOM 1713 C C . LEU A 1 203 ? -18.232 -20.079 14.800 1.00 39.60 257 LEU A C 1
ATOM 1714 O O . LEU A 1 203 ? -17.858 -19.415 13.818 1.00 39.90 257 LEU A O 1
ATOM 1719 N N . LEU A 1 204 ? -19.081 -21.134 14.747 1.00 41.36 258 LEU A N 1
ATOM 1720 C CA .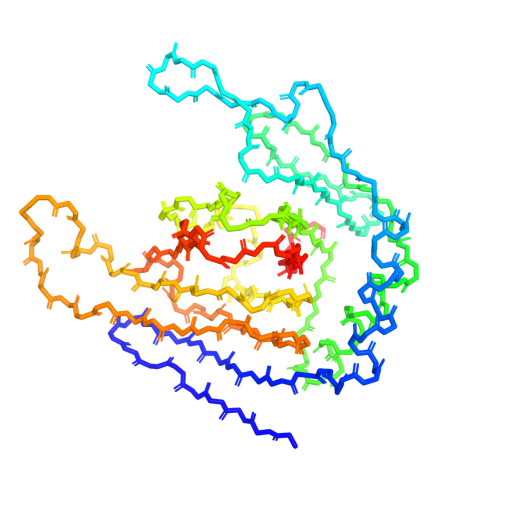 LEU A 1 204 ? -19.902 -21.501 13.549 1.00 41.58 258 LEU A CA 1
ATOM 1721 C C . LEU A 1 204 ? -19.449 -22.847 12.943 1.00 42.60 258 LEU A C 1
ATOM 1722 O O . LEU A 1 204 ? -18.760 -23.640 13.590 1.00 43.02 258 LEU A O 1
#

B-factor: mean 25.31, std 9.01, range [10.99, 63.31]

Organism: Homo sapiens (NCBI:txid9606)

Secondary structure (DSSP, 8-state):
---EEEEETTEEEEEEE-S-HHHHHHHHHHHHHH-----GGGGEEEETTEEEE-SSEEEEEE-TT--EEETTEEE-PEEP-HHHHHHHHHHHHHH----SEEEEEEESSTT--EEEE----TTBPTT--EEEEEEES-EEEEEEEGGG-SSS-S--PPPEEEEE-TTEEEEEETTHHHHEEEEE---TT--S-EEEEEEE-B--

Nearest PDB structures (foldseek):
  3s5a-assembly1_A  TM=1.001E+00  e=2.811E-41  Homo sapiens
  3rzg-assembly1_A  TM=1.000E+00  e=6.874E-41  Homo sapiens
  3btz-assembly1_A  TM=9.634E-01  e=3.323E-36  Homo sapiens
  3rzm-assembly1_A  TM=9.559E-01  e=3.675E-35  Homo sapiens
  4mg2-assembly1_A  TM=9.267E-01  e=3.436E-34  Homo sapiens

InterPro domains:
  IPR005123 Oxoglutarate/iron-dependent dioxygenase domain [PS51471] (152-257)
  IPR027450 Alpha-ketoglutarate-dependent dioxygenase AlkB-like [PF13532] (72-254)
  IPR032852 DNA oxidative demethylase ALKBH2 [PTHR31573] (2-260)
  IPR037151 Alpha-ketoglutarate-dependent dioxygenase AlkB-like superfamily [G3DSA:2.60.120.590] (56-258)

Sequence (204 aa):
MSWRHIRAEGLDSSYTVLFGKAEADEIFQEELEKEVEYFTGALARVQVFGKWHSVPRKQATYGDAGLTYTFFSGLTLSPKPWIPVLERIRDHVSGVTGQTFNFVLINRYKDGSSDHICEEHRDDDERELAPGSPIASVSFGASSRDFVFRHKDSRGKSPSRRVAVVRLPLAHGSLLMMNHHPTNTHWYHSLPVRKKVLAPRVNNLTTFRKKILL

Foldseek 3Di:
DDWDWDDDVQFTKIKDLLDDPVRLVVLVVVCVPDDDWDDDPVQWDADPRDIDGQLWTKFKEFDPPDWDDDPNDIGDGHYDDVSRVVVQVSCCVVPVAHFGMKMKTKHAWLRRKWDWAFDDCPQADPFHKKKKFKAKDKFKKKKDFPQCDDDDGPDPTDIDIDIADRNMIMITGPPSRVTITMMGHRDPVTNHMMMMMITGHGHD